Protein AF-A0A932H7T7-F1 (afdb_monomer_lite)

Structure (mmCIF, N/CA/C/O backbone):
data_AF-A0A932H7T7-F1
#
_entry.id   AF-A0A932H7T7-F1
#
loop_
_atom_site.group_PDB
_atom_site.id
_atom_site.type_symbol
_atom_site.label_atom_id
_atom_site.label_alt_id
_atom_site.label_comp_id
_atom_site.label_asym_id
_atom_site.label_entity_id
_atom_site.label_seq_id
_atom_site.pdbx_PDB_ins_code
_atom_site.Cartn_x
_atom_site.Cartn_y
_atom_site.Cartn_z
_atom_site.occupancy
_atom_site.B_iso_or_equiv
_atom_site.auth_seq_id
_atom_site.auth_comp_id
_atom_site.auth_asym_id
_atom_site.auth_atom_id
_atom_site.pdbx_PDB_model_num
ATOM 1 N N . MET A 1 1 ? 7.334 -13.827 20.222 1.00 29.83 1 MET A N 1
ATOM 2 C CA . MET A 1 1 ? 7.881 -12.508 19.854 1.00 29.83 1 MET A CA 1
ATOM 3 C C . MET A 1 1 ? 6.706 -11.546 19.790 1.00 29.83 1 MET A C 1
ATOM 5 O O . MET A 1 1 ? 5.971 -11.564 18.815 1.00 29.83 1 MET A O 1
ATOM 9 N N . GLN A 1 2 ? 6.419 -10.846 20.890 1.00 23.11 2 GLN A N 1
ATOM 10 C CA . GLN A 1 2 ? 5.421 -9.774 20.881 1.00 23.11 2 GLN A CA 1
ATOM 11 C C . GLN A 1 2 ? 5.960 -8.648 19.993 1.00 23.11 2 GLN A C 1
ATOM 13 O O . GLN A 1 2 ? 7.133 -8.292 20.116 1.00 23.11 2 GLN A O 1
ATOM 18 N N . ALA A 1 3 ? 5.127 -8.099 19.112 1.00 28.42 3 ALA A N 1
ATOM 19 C CA . ALA A 1 3 ? 5.405 -6.840 18.432 1.00 28.42 3 ALA A CA 1
ATOM 20 C C . ALA A 1 3 ? 5.330 -5.705 19.472 1.00 28.42 3 ALA A C 1
ATOM 22 O O . ALA A 1 3 ? 4.336 -4.998 19.582 1.00 28.42 3 ALA A O 1
ATOM 23 N N . VAL A 1 4 ? 6.346 -5.596 20.329 1.00 28.25 4 VAL A N 1
ATOM 24 C CA . VAL A 1 4 ? 6.454 -4.522 21.320 1.00 28.25 4 VAL A CA 1
ATOM 25 C C . VAL A 1 4 ? 7.071 -3.313 20.626 1.00 28.25 4 VAL A C 1
ATOM 27 O O . VAL A 1 4 ? 8.208 -3.391 20.177 1.00 28.25 4 VAL A O 1
ATOM 30 N N . ASN A 1 5 ? 6.322 -2.210 20.543 1.00 36.88 5 ASN A N 1
ATOM 31 C CA . ASN A 1 5 ? 6.801 -0.820 20.480 1.00 36.88 5 ASN A CA 1
ATOM 32 C C . ASN A 1 5 ? 8.012 -0.500 19.574 1.00 36.88 5 ASN A C 1
ATOM 34 O O . ASN A 1 5 ? 8.767 0.427 19.855 1.00 36.88 5 ASN A O 1
ATOM 38 N N . GLY A 1 6 ? 8.168 -1.189 18.442 1.00 40.34 6 GLY A N 1
ATOM 39 C CA . GLY A 1 6 ? 9.169 -0.858 17.418 1.00 40.34 6 GLY A CA 1
ATOM 40 C C . GLY A 1 6 ? 8.860 0.426 16.641 1.00 40.34 6 GLY A C 1
ATOM 41 O O . GLY A 1 6 ? 9.575 0.754 15.699 1.00 40.34 6 GLY A O 1
ATOM 42 N N . VAL A 1 7 ? 7.799 1.148 17.015 1.00 55.06 7 VAL A N 1
ATOM 43 C C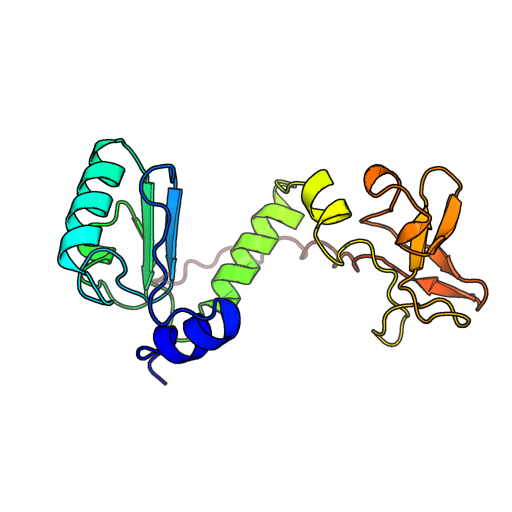A . VAL A 1 7 ? 7.358 2.351 16.310 1.00 55.06 7 VAL A CA 1
ATOM 44 C C . VAL A 1 7 ? 8.432 3.433 16.380 1.00 55.06 7 VAL A C 1
ATOM 46 O O . VAL A 1 7 ? 8.704 4.028 15.355 1.00 55.06 7 VAL A O 1
ATOM 49 N N . HIS A 1 8 ? 9.137 3.627 17.503 1.00 60.41 8 HIS A N 1
ATOM 50 C CA . HIS A 1 8 ? 10.111 4.726 17.603 1.00 60.41 8 HIS A CA 1
ATOM 51 C C . HIS A 1 8 ? 11.356 4.561 16.710 1.00 60.41 8 HIS A C 1
ATOM 53 O O . HIS A 1 8 ? 11.637 5.482 15.948 1.00 60.41 8 HIS A O 1
ATOM 59 N N . PRO A 1 9 ? 12.091 3.426 16.702 1.00 59.47 9 PRO A N 1
ATOM 60 C CA . PRO A 1 9 ? 13.271 3.302 15.841 1.00 59.47 9 PRO A CA 1
ATOM 61 C C . PRO A 1 9 ? 12.906 3.258 14.353 1.00 59.47 9 PRO A C 1
ATOM 63 O O . PRO A 1 9 ? 13.598 3.846 13.522 1.00 59.47 9 PRO A O 1
ATOM 66 N N . VAL A 1 10 ? 11.808 2.575 14.011 1.00 65.75 10 VAL A N 1
ATOM 67 C CA . VAL A 1 10 ? 11.358 2.449 12.620 1.00 65.75 10 VAL A CA 1
ATOM 68 C C . VAL A 1 10 ? 10.789 3.775 12.114 1.00 65.75 10 VAL A C 1
ATOM 70 O O . VAL A 1 10 ? 11.171 4.210 11.031 1.00 65.75 10 VAL A O 1
ATOM 73 N N . ALA A 1 11 ? 9.957 4.468 12.900 1.00 65.62 11 ALA A N 1
ATOM 74 C CA . ALA A 1 11 ? 9.447 5.790 12.537 1.00 65.62 11 ALA A CA 1
ATOM 75 C C . ALA A 1 11 ? 10.576 6.816 12.416 1.00 65.62 11 ALA A C 1
ATOM 77 O O . ALA A 1 11 ? 10.602 7.548 11.429 1.00 65.62 11 ALA A O 1
ATOM 78 N N . PHE A 1 12 ? 11.549 6.816 13.335 1.00 72.69 12 PHE A N 1
ATOM 79 C CA . PHE A 1 12 ? 12.700 7.715 13.251 1.00 72.69 12 PHE A CA 1
ATOM 80 C C . PHE A 1 12 ? 13.526 7.462 11.987 1.00 72.69 12 PHE A C 1
ATOM 82 O O . PHE A 1 12 ? 13.882 8.402 11.283 1.00 72.69 12 PHE A O 1
ATOM 89 N N . THR A 1 13 ? 13.766 6.194 11.644 1.00 77.38 13 THR A N 1
ATOM 90 C CA . THR A 1 13 ? 14.510 5.833 10.427 1.00 77.38 13 THR A CA 1
ATOM 91 C C . THR A 1 13 ? 13.773 6.258 9.154 1.00 77.38 13 THR A C 1
ATOM 93 O O . THR A 1 13 ? 14.405 6.695 8.197 1.00 77.38 13 THR A O 1
ATOM 96 N N . LEU A 1 14 ? 12.444 6.129 9.129 1.00 77.31 14 LEU A N 1
ATOM 97 C CA . LEU A 1 14 ? 11.640 6.412 7.936 1.00 77.31 14 LEU A CA 1
ATOM 98 C C . LEU A 1 14 ? 11.289 7.894 7.769 1.00 77.31 14 LEU A C 1
ATOM 100 O O . LEU A 1 14 ? 11.163 8.364 6.643 1.00 77.31 14 LEU A O 1
ATOM 104 N N . THR A 1 15 ? 11.089 8.617 8.869 1.00 77.06 15 THR A N 1
ATOM 105 C CA . THR A 1 15 ? 10.487 9.963 8.854 1.00 77.06 15 THR A CA 1
ATOM 106 C C . THR A 1 15 ? 11.348 11.030 9.522 1.00 77.06 15 THR A C 1
ATOM 108 O O . THR A 1 15 ? 11.007 12.208 9.469 1.00 77.06 15 THR A O 1
ATOM 111 N N . GLY A 1 16 ? 12.445 10.648 10.183 1.00 81.88 16 GLY A N 1
ATOM 112 C CA . GLY A 1 16 ? 13.250 11.555 11.006 1.00 81.88 16 GLY A CA 1
ATOM 113 C C . GLY A 1 16 ? 12.551 12.021 12.290 1.00 81.88 16 GLY A C 1
ATOM 114 O O . GLY A 1 16 ? 13.114 12.832 13.023 1.00 81.88 16 GLY A O 1
ATOM 115 N N . SER A 1 17 ? 11.344 11.519 12.578 1.00 76.00 17 SER A N 1
ATOM 116 C CA . SER A 1 17 ? 10.558 11.864 13.762 1.00 76.00 17 SER A CA 1
ATOM 117 C C . SER A 1 17 ? 10.414 10.670 14.699 1.00 76.00 17 SER A C 1
ATOM 119 O O . SER A 1 17 ? 10.223 9.534 14.270 1.00 76.00 17 SER A O 1
ATOM 121 N N . ASN A 1 18 ? 10.463 10.939 16.004 1.00 69.38 18 ASN A N 1
ATOM 122 C CA . ASN A 1 18 ? 10.152 9.942 17.032 1.00 69.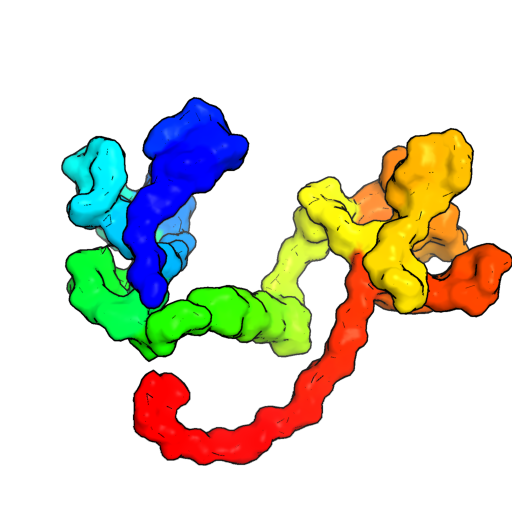38 18 ASN A CA 1
ATOM 123 C C . ASN A 1 18 ? 8.647 9.692 17.174 1.00 69.38 18 ASN A C 1
ATOM 125 O O . ASN A 1 18 ? 8.257 8.738 17.847 1.00 69.38 18 ASN A O 1
ATOM 129 N N . ASP A 1 19 ? 7.828 10.543 16.557 1.00 70.94 19 ASP A N 1
ATOM 130 C CA . ASP A 1 19 ? 6.380 10.511 16.662 1.00 70.94 19 ASP A CA 1
ATOM 131 C C . ASP A 1 19 ? 5.745 10.755 15.292 1.00 70.94 19 ASP A C 1
ATOM 133 O O . ASP A 1 19 ? 6.072 11.722 14.597 1.00 70.94 19 ASP A O 1
ATOM 137 N N . VAL A 1 20 ? 4.866 9.844 14.888 1.00 73.94 20 VAL A N 1
ATOM 138 C CA . VAL A 1 20 ? 4.161 9.892 13.606 1.00 73.94 20 VAL A CA 1
ATOM 139 C C . VAL A 1 20 ? 2.699 9.625 13.886 1.00 73.94 20 VAL A C 1
ATOM 141 O O . VAL A 1 20 ? 2.334 8.589 14.446 1.00 73.94 20 VAL A O 1
ATOM 144 N N . HIS A 1 21 ? 1.855 10.568 13.487 1.00 76.81 21 HIS A N 1
ATOM 145 C CA . HIS A 1 21 ? 0.421 10.489 13.707 1.00 76.81 21 HIS A CA 1
ATOM 146 C C . HIS A 1 21 ? -0.298 10.233 12.389 1.00 76.81 21 HIS A C 1
ATOM 148 O O . HIS A 1 21 ? 0.045 10.856 11.382 1.00 76.81 21 HIS A O 1
ATOM 154 N N . PRO A 1 22 ? -1.291 9.327 12.366 1.00 79.75 22 PRO A N 1
ATOM 155 C CA . PRO A 1 22 ? -2.180 9.244 11.222 1.00 79.75 22 PRO A CA 1
ATOM 156 C C . PRO A 1 22 ? -2.947 10.562 11.085 1.00 79.75 22 PRO A C 1
ATOM 158 O O . PRO A 1 22 ? -3.331 11.172 12.082 1.00 79.75 22 PRO A O 1
ATOM 161 N N . ASP A 1 23 ? -3.216 10.976 9.850 1.00 87.81 23 ASP A N 1
ATOM 162 C CA . ASP A 1 23 ? -4.033 12.156 9.575 1.00 87.81 23 ASP A CA 1
ATOM 163 C C . ASP A 1 23 ? -5.521 11.853 9.811 1.00 87.81 23 ASP A C 1
ATOM 165 O O . ASP A 1 23 ? -6.310 11.583 8.899 1.00 87.81 23 ASP A O 1
ATOM 169 N N . LEU A 1 24 ? -5.910 11.862 11.086 1.00 89.50 24 LEU A N 1
ATOM 170 C CA . LEU A 1 24 ? -7.265 11.547 11.533 1.00 89.50 24 LEU A CA 1
ATOM 171 C C . LEU A 1 24 ? -8.287 12.595 11.092 1.00 89.50 24 LEU A C 1
ATOM 173 O O . LEU A 1 24 ? -9.486 12.336 11.164 1.00 89.50 24 LEU A O 1
ATOM 177 N N . LYS A 1 25 ? -7.864 13.773 10.625 1.00 90.94 25 LYS A N 1
ATOM 178 C CA . LYS A 1 25 ? -8.786 14.837 10.214 1.00 90.94 25 LYS A CA 1
ATOM 179 C C . LYS A 1 25 ? -9.458 14.537 8.876 1.00 90.94 25 LYS A C 1
ATOM 181 O O . LYS A 1 25 ? -10.635 14.858 8.717 1.00 90.94 25 LYS A O 1
ATOM 186 N N . PHE A 1 26 ? -8.738 13.913 7.949 1.00 93.44 26 PHE A N 1
ATOM 187 C CA . PHE A 1 26 ? -9.237 13.628 6.598 1.00 93.44 26 PHE A CA 1
ATOM 188 C C . PHE A 1 26 ? -9.423 12.133 6.318 1.00 93.44 26 PHE A C 1
ATOM 190 O O . PHE A 1 26 ? -10.006 11.761 5.300 1.00 93.44 26 PHE A O 1
ATOM 197 N N . CYS A 1 27 ? -8.975 11.264 7.225 1.00 94.50 27 CYS A N 1
ATOM 198 C CA . CYS A 1 27 ? -9.192 9.831 7.111 1.00 94.50 27 CYS A CA 1
ATOM 199 C C . CYS A 1 27 ? -10.688 9.470 7.231 1.00 94.50 27 CYS A C 1
ATOM 201 O O . CYS A 1 27 ? -11.380 9.914 8.153 1.00 94.50 27 CYS A O 1
ATOM 203 N N . ASN A 1 28 ? -11.163 8.634 6.299 1.00 96.69 28 ASN A N 1
ATOM 204 C CA . ASN A 1 28 ? -12.515 8.055 6.290 1.00 96.69 28 ASN A CA 1
ATOM 205 C C . ASN A 1 28 ? -12.522 6.564 6.663 1.00 96.69 28 ASN A C 1
ATOM 207 O O . ASN A 1 28 ? -13.550 6.035 7.081 1.00 96.69 28 ASN A O 1
ATOM 211 N N . TYR A 1 29 ? -11.384 5.885 6.517 1.00 95.69 29 TYR A N 1
ATOM 212 C CA . TYR A 1 29 ? -11.229 4.471 6.833 1.00 95.69 29 TYR A CA 1
ATOM 213 C C . TYR A 1 29 ? -9.841 4.236 7.416 1.00 95.69 29 TYR A C 1
ATOM 215 O O . TYR A 1 29 ? -8.839 4.364 6.710 1.00 95.69 29 TYR A O 1
ATOM 223 N N . LEU A 1 30 ? -9.786 3.875 8.694 1.00 93.25 30 LEU A N 1
ATOM 224 C CA . LEU A 1 30 ? -8.544 3.602 9.399 1.00 93.25 30 LEU A CA 1
ATOM 225 C C . LEU A 1 30 ? -8.449 2.118 9.741 1.00 93.25 30 LEU A C 1
ATOM 227 O O . LEU A 1 30 ? -9.273 1.580 10.481 1.00 93.25 30 LEU A O 1
ATOM 231 N N . LEU A 1 31 ? -7.402 1.479 9.222 1.00 92.81 31 LEU A N 1
ATOM 232 C CA . LEU A 1 31 ? -7.034 0.106 9.539 1.00 92.81 31 LEU A CA 1
ATOM 233 C C . LEU A 1 31 ? -5.808 0.111 10.456 1.00 92.81 31 LEU A C 1
ATOM 235 O O . LEU A 1 31 ? -4.730 0.549 10.055 1.00 92.81 31 LEU A O 1
ATOM 239 N N . ILE A 1 32 ? -5.969 -0.379 11.683 1.00 89.12 32 ILE A N 1
ATOM 240 C CA . ILE A 1 32 ? -4.893 -0.453 12.675 1.00 89.12 32 ILE A CA 1
ATOM 241 C C . ILE A 1 32 ? -4.372 -1.890 12.759 1.00 89.12 32 ILE A C 1
ATOM 243 O O . ILE A 1 32 ? -5.114 -2.795 13.130 1.00 89.12 32 ILE A O 1
ATOM 247 N N . PHE A 1 33 ? -3.080 -2.078 12.478 1.00 86.62 33 PHE A N 1
ATOM 248 C CA . PHE A 1 33 ? -2.361 -3.343 12.666 1.00 86.62 33 PHE A CA 1
ATOM 249 C C . PHE A 1 33 ? -1.568 -3.327 13.970 1.00 86.62 33 PHE A C 1
ATOM 251 O O . PHE A 1 33 ? -0.661 -2.502 14.112 1.00 86.62 33 PHE A O 1
ATOM 258 N N . GLY A 1 34 ? -1.903 -4.221 14.908 1.00 76.00 34 GLY A N 1
ATOM 259 C CA . GLY A 1 34 ? -1.067 -4.541 16.076 1.00 76.00 34 GLY A CA 1
ATOM 260 C C . GLY A 1 34 ? -0.580 -3.340 16.900 1.00 76.00 34 GLY A C 1
ATOM 261 O O . GLY A 1 34 ? 0.487 -3.401 17.508 1.00 76.00 34 GLY A O 1
ATOM 262 N N . SER A 1 35 ? -1.314 -2.226 16.891 1.00 77.31 35 SER A N 1
ATOM 263 C CA . SER A 1 35 ? -0.961 -0.991 17.595 1.00 77.31 35 SER A CA 1
ATOM 264 C C . SER A 1 35 ? -2.197 -0.353 18.226 1.00 77.31 35 SER A C 1
ATOM 266 O O . SER A 1 35 ? -3.326 -0.761 17.973 1.00 77.31 35 SER A O 1
ATOM 268 N N . SER A 1 36 ? -1.992 0.655 19.074 1.00 73.00 36 SER A N 1
ATOM 269 C CA . SER A 1 36 ? -3.071 1.338 19.801 1.00 73.00 36 SER A CA 1
ATOM 270 C C . SER A 1 36 ? -3.035 2.860 19.622 1.00 73.00 36 SER A C 1
ATOM 272 O O . SER A 1 36 ? -3.249 3.603 20.588 1.00 73.00 36 SER A O 1
ATOM 274 N N . HIS A 1 37 ? -2.722 3.317 18.402 1.00 73.44 37 HIS A N 1
ATOM 275 C CA . HIS A 1 37 ? -2.707 4.736 18.022 1.00 73.44 37 HIS A CA 1
ATOM 276 C C . HIS A 1 37 ? -4.060 5.399 18.323 1.00 73.44 37 HIS A C 1
ATOM 278 O O . HIS A 1 37 ? -5.107 4.834 18.017 1.00 73.44 37 HIS A O 1
ATOM 284 N N . GLY A 1 38 ? -4.038 6.587 18.938 1.00 68.38 38 GLY A N 1
ATOM 285 C CA . GLY A 1 38 ? -5.253 7.320 19.322 1.00 68.38 38 GLY A CA 1
ATOM 286 C C . GLY A 1 38 ? -5.966 6.800 20.573 1.00 68.38 38 GLY A C 1
ATOM 287 O O . GLY A 1 38 ? -7.070 7.248 20.865 1.00 68.38 38 GLY A O 1
ATOM 288 N N . PHE A 1 39 ? -5.364 5.870 21.324 1.00 70.56 39 PHE A N 1
ATOM 289 C CA . PHE A 1 39 ? -5.964 5.350 22.555 1.00 70.56 39 PHE A CA 1
ATOM 290 C C . PHE A 1 39 ? -4.995 5.325 23.741 1.00 70.56 39 PHE A C 1
ATOM 292 O O . PHE A 1 39 ? -5.155 6.117 24.663 1.00 70.56 39 PHE A O 1
ATOM 299 N N . VAL A 1 40 ? -4.032 4.395 23.756 1.00 62.34 40 VAL A N 1
ATOM 300 C CA . VAL A 1 40 ? -3.245 4.065 24.971 1.00 62.34 40 VAL A CA 1
ATOM 301 C C . VAL A 1 40 ? -1.730 4.180 24.758 1.00 62.34 40 VAL A C 1
ATOM 303 O O . VAL A 1 40 ? -0.978 4.182 25.726 1.00 62.34 40 VAL A O 1
ATOM 306 N N . ALA A 1 41 ? -1.263 4.309 23.513 1.00 60.28 41 ALA A N 1
ATOM 307 C CA . ALA A 1 41 ? 0.164 4.386 23.194 1.00 60.28 41 ALA A CA 1
ATOM 308 C C . ALA A 1 41 ? 0.490 5.595 22.306 1.00 60.28 41 ALA A C 1
ATOM 310 O O . ALA A 1 41 ? -0.410 6.164 21.690 1.00 60.28 41 ALA A O 1
ATOM 311 N N . GLN A 1 42 ? 1.792 5.889 22.209 1.00 61.50 42 GLN A N 1
ATOM 312 C CA . GLN A 1 42 ? 2.447 7.032 21.550 1.00 61.50 42 GLN A CA 1
ATOM 313 C C . GLN A 1 42 ? 2.575 8.307 22.390 1.00 61.50 42 GLN A C 1
ATOM 315 O O . GLN A 1 42 ? 1.877 8.517 23.388 1.00 61.50 42 GLN A O 1
ATOM 320 N N . GLN A 1 43 ? 3.526 9.149 21.976 1.00 59.72 43 GLN A N 1
ATOM 321 C CA . GLN A 1 43 ? 3.653 10.513 22.475 1.00 59.72 43 GLN A CA 1
ATOM 322 C C . GLN A 1 43 ? 2.365 11.274 22.089 1.00 59.72 43 GLN A C 1
ATOM 324 O O . GLN A 1 43 ? 1.754 11.015 21.058 1.00 59.72 43 GLN A O 1
ATOM 329 N N . ASN A 1 44 ? 1.864 12.133 22.982 1.00 65.56 44 ASN A N 1
ATOM 330 C CA . ASN A 1 44 ? 0.594 12.860 22.810 1.00 65.56 44 ASN A CA 1
ATOM 331 C C . ASN A 1 44 ? -0.702 12.006 22.721 1.00 65.56 44 ASN A C 1
ATOM 333 O O . ASN A 1 44 ? -1.678 12.401 22.079 1.00 65.56 44 ASN A O 1
ATOM 337 N N . ALA A 1 45 ? -0.772 10.868 23.426 1.00 68.38 45 ALA A N 1
ATOM 338 C CA . ALA A 1 45 ? -1.964 10.005 23.463 1.00 68.38 45 ALA A CA 1
ATOM 339 C C . ALA A 1 45 ? -3.284 10.748 23.774 1.00 68.38 45 ALA A C 1
ATOM 341 O O . ALA A 1 45 ? -4.328 10.400 23.226 1.00 68.38 45 ALA A O 1
ATOM 342 N N . MET A 1 46 ? -3.250 11.794 24.610 1.00 72.19 46 MET A N 1
ATOM 343 C CA . MET A 1 46 ? -4.435 12.597 24.945 1.00 72.19 46 MET A CA 1
ATOM 344 C C . MET A 1 46 ? -4.939 13.433 23.758 1.00 72.19 46 MET A C 1
ATOM 346 O O . MET A 1 46 ? -6.145 13.466 23.513 1.00 72.19 46 MET A O 1
ATOM 350 N N . GLY A 1 47 ? -4.038 14.080 23.007 1.00 79.50 47 GLY A N 1
ATOM 351 C CA . GLY A 1 47 ? -4.406 14.856 21.820 1.00 79.50 47 GLY A CA 1
ATOM 352 C C . GLY A 1 47 ? -5.004 13.965 20.734 1.00 79.50 47 GLY A C 1
ATOM 353 O O . GLY A 1 47 ? -6.104 14.227 20.246 1.00 79.50 47 GLY A O 1
ATOM 354 N N . LEU A 1 48 ? -4.341 12.843 20.450 1.00 82.88 48 LEU A N 1
ATOM 355 C CA . LEU A 1 48 ? -4.811 11.879 19.454 1.00 82.88 48 LEU A CA 1
ATOM 356 C C . LEU A 1 48 ? -6.106 11.180 19.855 1.00 82.88 48 LEU A C 1
ATOM 358 O O . LEU A 1 48 ? -6.905 10.849 18.985 1.00 82.88 48 LEU A O 1
ATOM 362 N N . ALA A 1 49 ? -6.343 10.952 21.148 1.00 86.56 49 ALA A N 1
ATOM 363 C CA . ALA A 1 49 ? -7.603 10.376 21.605 1.00 86.56 49 ALA A CA 1
ATOM 364 C C . ALA A 1 49 ? -8.794 11.283 21.282 1.00 86.56 49 ALA A C 1
ATOM 366 O O . ALA A 1 49 ? -9.848 10.787 20.875 1.00 86.56 49 ALA A O 1
ATOM 367 N N . ARG A 1 50 ? -8.621 12.606 21.407 1.00 88.31 50 ARG A N 1
ATOM 368 C CA . ARG A 1 50 ? -9.645 13.571 20.994 1.00 88.31 50 ARG A CA 1
ATOM 369 C C . ARG A 1 50 ? -9.863 13.521 19.484 1.00 88.31 50 ARG A C 1
ATOM 371 O O . ARG A 1 50 ? -11.001 13.386 19.049 1.00 88.31 50 ARG A O 1
ATOM 378 N N . GLU A 1 51 ? -8.793 13.566 18.696 1.00 90.00 51 GLU A N 1
ATOM 379 C CA . GLU A 1 51 ? -8.891 13.524 17.230 1.00 90.00 51 GLU A CA 1
ATOM 380 C C . GLU A 1 51 ? -9.506 12.217 16.721 1.00 90.00 51 GLU A C 1
ATOM 382 O O . GLU A 1 51 ? -10.328 12.234 15.809 1.00 90.00 51 GLU A O 1
ATOM 387 N N . MET A 1 52 ? -9.184 11.087 17.351 1.00 90.44 52 MET A N 1
ATOM 388 C CA . MET A 1 52 ? -9.791 9.791 17.056 1.00 90.44 52 MET A CA 1
ATOM 389 C C . MET A 1 52 ? -11.291 9.803 17.357 1.00 90.44 52 MET A C 1
ATOM 391 O O . MET A 1 52 ? -12.090 9.337 16.546 1.00 90.44 52 MET A O 1
ATOM 395 N N . ALA A 1 53 ? -11.695 10.347 18.508 1.00 91.25 53 ALA A N 1
ATOM 396 C CA . ALA A 1 53 ? -13.106 10.468 18.860 1.00 91.25 53 ALA A CA 1
ATOM 397 C C . ALA A 1 53 ? -13.863 11.372 17.871 1.00 91.25 53 ALA A C 1
ATOM 399 O O . ALA A 1 53 ? -14.961 11.020 17.433 1.00 91.25 53 ALA A O 1
ATOM 400 N N . GLU A 1 54 ? -13.266 12.497 17.472 1.00 94.00 54 GLU A N 1
ATOM 401 C CA . GLU A 1 54 ? -13.826 13.412 16.471 1.00 94.00 54 GLU A CA 1
ATOM 402 C C . GLU A 1 54 ? -13.933 12.760 15.092 1.00 94.00 54 GLU A C 1
ATOM 404 O O . GLU A 1 54 ? -14.978 12.852 14.448 1.00 94.00 54 GLU A O 1
ATOM 409 N N . ALA A 1 55 ? -12.895 12.046 14.656 1.00 94.38 55 ALA A N 1
ATOM 410 C CA . ALA A 1 55 ? -12.883 11.329 13.388 1.00 94.38 55 ALA A CA 1
ATOM 411 C C . ALA A 1 55 ? -13.963 10.245 13.335 1.00 94.38 55 ALA A C 1
ATOM 413 O O . ALA A 1 55 ? -14.713 10.160 12.361 1.00 94.38 55 ALA A O 1
ATOM 414 N N . ARG A 1 56 ? -14.103 9.459 14.406 1.00 93.62 56 ARG A N 1
ATOM 415 C CA . ARG A 1 56 ? -15.162 8.448 14.510 1.00 93.62 56 ARG A CA 1
ATOM 416 C C . ARG A 1 56 ? -16.552 9.077 14.547 1.00 93.62 56 ARG A C 1
ATOM 418 O O . ARG A 1 56 ? -17.443 8.605 13.853 1.00 93.62 56 ARG A O 1
ATOM 425 N N . THR A 1 57 ? -16.732 10.177 15.282 1.00 95.31 57 THR A N 1
ATOM 426 C CA . THR A 1 57 ? -18.009 10.919 15.315 1.00 95.31 57 THR A CA 1
ATOM 427 C C . THR A 1 57 ? -18.370 11.487 13.940 1.00 95.31 57 THR A C 1
ATOM 429 O O . THR A 1 57 ? -19.540 11.502 13.569 1.00 95.31 57 THR A O 1
ATOM 432 N N . ARG A 1 58 ? -17.370 11.898 13.149 1.00 96.69 58 ARG A N 1
ATOM 433 C CA . ARG A 1 58 ? -17.537 12.323 11.750 1.00 96.69 58 ARG A CA 1
ATOM 434 C C . ARG A 1 58 ? -17.938 11.172 10.812 1.00 96.69 58 ARG A C 1
ATOM 436 O O . ARG A 1 58 ? -18.392 11.437 9.704 1.00 96.69 58 ARG A O 1
ATOM 443 N N . GLY A 1 59 ? -17.792 9.919 11.242 1.00 96.31 59 GLY A N 1
ATOM 444 C CA . GLY A 1 59 ? -18.140 8.725 10.469 1.00 96.31 59 GLY A CA 1
ATOM 445 C C . GLY A 1 59 ? -16.945 7.974 9.882 1.00 96.31 59 GLY A C 1
ATOM 446 O O . GLY A 1 59 ? -17.141 7.118 9.022 1.00 96.31 59 GLY A O 1
ATOM 447 N N . MET A 1 60 ? -15.712 8.265 10.318 1.00 97.19 60 MET A N 1
ATOM 448 C CA . MET A 1 60 ? -14.551 7.450 9.951 1.00 97.19 60 MET A CA 1
ATOM 449 C C . MET A 1 60 ? -14.736 6.020 10.471 1.00 97.19 60 MET A C 1
ATOM 451 O O . MET A 1 60 ? -14.892 5.828 11.679 1.00 97.19 60 MET A O 1
ATOM 455 N N . LYS A 1 61 ? -14.653 5.023 9.581 1.00 96.56 61 LYS A N 1
ATOM 456 C CA . LYS A 1 61 ? -14.683 3.609 9.973 1.00 96.56 61 LYS A CA 1
ATOM 457 C C . LYS A 1 61 ? -13.332 3.201 10.559 1.00 96.56 61 LYS A C 1
ATOM 459 O O . LYS A 1 61 ? -12.297 3.372 9.914 1.00 96.56 61 LYS A O 1
ATOM 464 N N . LEU A 1 62 ? -13.348 2.638 11.761 1.00 94.62 62 LEU A N 1
ATOM 465 C CA . LEU A 1 62 ? -12.184 2.115 12.465 1.00 94.62 62 LEU A CA 1
ATOM 466 C C . LEU A 1 62 ? -12.223 0.584 12.494 1.00 94.62 62 LEU A C 1
ATOM 468 O O . LEU A 1 62 ? -13.112 -0.011 13.103 1.00 94.62 62 LEU A O 1
ATOM 472 N N . VAL A 1 63 ? -11.213 -0.047 11.896 1.00 95.56 63 VAL A N 1
ATOM 473 C CA . VAL A 1 63 ? -11.002 -1.500 11.946 1.00 95.56 63 VAL A CA 1
ATOM 474 C C . VAL A 1 63 ? -9.680 -1.805 12.634 1.00 95.56 63 VAL A C 1
ATOM 476 O O . VAL A 1 63 ? -8.648 -1.221 12.299 1.00 95.56 63 VAL A O 1
ATOM 479 N N . VAL A 1 64 ? -9.703 -2.732 13.589 1.00 93.50 64 VAL A N 1
ATOM 480 C CA . VAL A 1 64 ? -8.517 -3.139 14.350 1.00 93.50 64 VAL A CA 1
ATOM 481 C C . VAL A 1 64 ? -8.207 -4.605 14.084 1.00 93.50 64 VAL A C 1
ATOM 483 O O . VAL A 1 64 ? -9.039 -5.481 14.315 1.00 93.50 64 VAL A O 1
ATOM 486 N N . VAL A 1 65 ? -6.987 -4.867 13.626 1.00 93.94 65 VAL A N 1
ATOM 487 C CA . VAL A 1 65 ? -6.442 -6.203 13.382 1.00 93.94 65 VAL A CA 1
ATOM 488 C C . VAL A 1 65 ? -5.443 -6.509 14.488 1.00 93.94 65 VAL A C 1
ATOM 490 O O . VAL A 1 65 ? -4.366 -5.913 14.554 1.00 93.94 65 VAL A O 1
ATOM 493 N N . ASP A 1 66 ? -5.831 -7.400 15.395 1.00 91.25 66 ASP A N 1
ATOM 494 C CA . ASP A 1 66 ? -5.080 -7.672 16.621 1.00 91.25 66 ASP A CA 1
ATOM 495 C C . ASP A 1 66 ? -5.443 -9.072 17.145 1.00 91.25 66 ASP A C 1
ATOM 497 O O . ASP A 1 66 ? -6.634 -9.383 17.221 1.00 91.25 66 ASP A O 1
ATOM 501 N N . PRO A 1 67 ? -4.480 -9.934 17.521 1.00 91.81 67 PRO A N 1
ATOM 502 C CA . PRO A 1 67 ? -4.785 -11.225 18.134 1.00 91.81 67 PRO A CA 1
ATOM 503 C C . PRO A 1 67 ? -5.586 -11.153 19.434 1.00 91.81 67 PRO A C 1
ATOM 505 O O . PRO A 1 67 ? -6.223 -12.138 19.816 1.00 91.81 67 PRO A O 1
ATOM 508 N N . VAL A 1 68 ? -5.533 -10.020 20.137 1.00 89.44 68 VAL A N 1
ATOM 509 C CA . VAL A 1 68 ? -6.281 -9.796 21.376 1.00 89.44 68 VAL A CA 1
ATOM 510 C C . VAL A 1 68 ? -7.231 -8.615 21.221 1.00 89.44 68 VAL A C 1
ATOM 512 O O . VAL A 1 68 ? -6.977 -7.683 20.465 1.00 89.44 68 VAL A O 1
ATOM 515 N N . CYS A 1 69 ? -8.334 -8.627 21.970 1.00 90.50 69 CYS A N 1
ATOM 516 C CA . CYS A 1 69 ? -9.243 -7.486 22.020 1.00 90.50 69 CYS A CA 1
ATOM 517 C C . CYS A 1 69 ? -8.610 -6.364 22.860 1.00 90.50 69 CYS A C 1
ATOM 519 O O . CYS A 1 69 ? -8.889 -6.222 24.052 1.00 90.50 69 CYS A O 1
ATOM 521 N N . SER A 1 70 ? -7.718 -5.589 22.246 1.00 86.50 70 SER A N 1
ATOM 522 C CA . SER A 1 70 ? -7.067 -4.435 22.865 1.00 86.50 70 SER A CA 1
ATOM 523 C C . SER A 1 70 ? -8.047 -3.286 23.151 1.00 86.50 70 SER A C 1
ATOM 525 O O . SER A 1 70 ? -9.196 -3.282 22.712 1.00 86.50 70 SER A O 1
ATOM 527 N N . TYR A 1 71 ? -7.593 -2.260 23.881 1.00 85.31 71 TYR A N 1
ATOM 528 C CA . TYR A 1 71 ? -8.397 -1.055 24.150 1.00 85.31 71 TYR A CA 1
ATOM 529 C C . TYR A 1 71 ? -8.823 -0.301 22.884 1.00 85.31 71 TYR A C 1
ATOM 531 O O . TYR A 1 71 ? -9.828 0.407 22.903 1.00 85.31 71 TYR A O 1
ATOM 539 N N . ALA A 1 72 ? -8.036 -0.408 21.810 1.00 86.75 72 ALA A N 1
ATOM 540 C CA . ALA A 1 72 ? -8.407 0.128 20.509 1.00 86.75 72 ALA A CA 1
ATOM 541 C C . ALA A 1 72 ? -9.500 -0.742 19.874 1.00 86.75 72 ALA A C 1
ATOM 543 O O . ALA A 1 72 ? -10.520 -0.213 19.441 1.00 86.75 72 ALA A O 1
ATOM 544 N N . ALA A 1 73 ? -9.327 -2.070 19.896 1.00 90.62 73 ALA A N 1
ATOM 545 C CA . ALA A 1 73 ? -10.300 -3.022 19.361 1.00 90.62 73 ALA A CA 1
ATOM 546 C C . ALA A 1 73 ? -11.672 -2.914 20.042 1.00 90.62 73 ALA A C 1
ATOM 548 O O . ALA A 1 73 ? -12.691 -2.950 19.361 1.00 90.62 73 ALA A O 1
ATOM 549 N N . SER A 1 74 ? -11.719 -2.695 21.361 1.00 91.31 74 SER A N 1
ATOM 550 C CA . SER A 1 74 ? -12.989 -2.544 22.092 1.00 91.31 74 SER A CA 1
ATOM 551 C C . SER A 1 74 ? -13.783 -1.289 21.718 1.00 91.31 74 SER A C 1
ATOM 553 O O . SER A 1 74 ? -14.967 -1.192 22.036 1.00 91.31 74 SER A O 1
ATOM 555 N N . LYS A 1 75 ? -13.137 -0.323 21.057 1.00 90.88 75 LYS A N 1
ATOM 556 C CA . LYS A 1 75 ? -13.749 0.910 20.547 1.00 90.88 75 LYS A CA 1
ATOM 557 C C . LYS A 1 75 ? -13.842 0.925 19.022 1.00 90.88 75 LYS A C 1
ATOM 559 O O . LYS A 1 75 ? -14.325 1.914 18.482 1.00 90.88 75 LYS A O 1
ATOM 564 N N . ALA A 1 76 ? -13.351 -0.103 18.337 1.00 92.88 76 ALA A N 1
ATOM 565 C CA . ALA A 1 76 ? -13.400 -0.203 16.888 1.00 92.88 76 ALA A CA 1
ATOM 566 C C . ALA A 1 76 ? -14.808 -0.563 16.415 1.00 92.88 76 ALA A C 1
ATOM 568 O O . ALA A 1 76 ? -15.601 -1.135 17.163 1.00 92.88 76 ALA A O 1
ATOM 569 N N . ASP A 1 77 ? -15.100 -0.252 15.158 1.00 96.44 77 ASP A N 1
ATOM 570 C CA . ASP A 1 77 ? -16.337 -0.704 14.524 1.00 96.44 77 ASP A CA 1
ATOM 571 C C . ASP A 1 77 ? -16.227 -2.188 14.139 1.00 96.44 77 ASP A C 1
ATOM 573 O O . ASP A 1 77 ? -17.226 -2.902 14.098 1.00 96.44 77 ASP A O 1
ATOM 577 N N . GLU A 1 78 ? -15.003 -2.670 13.896 1.00 96.44 78 GLU A N 1
ATOM 578 C CA . GLU A 1 78 ? -14.711 -4.072 13.613 1.00 96.44 78 GLU A CA 1
ATOM 579 C C . GLU A 1 78 ? -13.370 -4.491 14.233 1.00 96.44 78 GLU A C 1
ATOM 581 O O . GLU A 1 78 ? -12.358 -3.797 14.096 1.00 96.44 78 GLU A O 1
ATOM 586 N N . TRP A 1 79 ? -13.361 -5.648 14.900 1.00 95.75 79 TRP A N 1
ATOM 587 C CA . TRP A 1 79 ? -12.152 -6.294 15.406 1.00 95.75 79 TRP A CA 1
ATOM 588 C C . TRP A 1 79 ? -11.916 -7.609 14.664 1.00 95.75 79 TRP A C 1
ATOM 590 O O . TRP A 1 79 ? -12.789 -8.477 14.630 1.00 95.75 79 TRP A O 1
ATOM 600 N N . ILE A 1 80 ? -10.721 -7.755 14.094 1.00 96.00 80 ILE A N 1
ATOM 601 C CA . ILE A 1 80 ? -10.297 -8.937 13.348 1.00 96.00 80 ILE A CA 1
ATOM 602 C C . ILE A 1 80 ? -9.243 -9.692 14.179 1.00 96.00 80 ILE A C 1
ATOM 604 O O . ILE A 1 80 ? -8.076 -9.281 14.205 1.00 96.00 80 ILE A O 1
ATOM 608 N N . PRO A 1 81 ? -9.625 -10.797 14.851 1.00 95.06 81 PRO A N 1
ATOM 609 C CA . PRO A 1 81 ? -8.719 -11.591 15.675 1.00 95.06 81 PRO A CA 1
ATOM 610 C C . PRO A 1 81 ? -7.815 -12.483 14.817 1.00 95.06 81 PRO A C 1
ATOM 612 O O . PRO A 1 81 ? -8.123 -13.646 14.551 1.00 95.06 81 PRO A O 1
ATOM 615 N N . ILE A 1 82 ? -6.680 -11.950 14.368 1.00 94.44 82 ILE A N 1
ATOM 616 C CA . ILE A 1 82 ? -5.680 -12.739 13.635 1.00 94.44 82 ILE A CA 1
ATOM 617 C C . ILE A 1 82 ? -4.847 -13.615 14.577 1.00 94.44 82 ILE A C 1
ATOM 619 O O . ILE A 1 82 ? -4.744 -13.381 15.779 1.00 94.44 82 ILE A O 1
ATOM 623 N N . ARG A 1 83 ? -4.178 -14.631 14.028 1.00 93.81 83 ARG A N 1
ATOM 624 C CA . ARG A 1 83 ? -3.208 -15.412 14.806 1.00 93.81 83 ARG A CA 1
ATOM 625 C C . ARG A 1 83 ? -1.946 -14.564 15.040 1.00 93.81 83 ARG A C 1
ATOM 627 O O . ARG A 1 83 ? -1.498 -13.903 14.101 1.00 93.81 83 ARG A O 1
ATOM 634 N N . PRO A 1 84 ? -1.321 -14.602 16.231 1.00 92.19 84 PRO A N 1
ATOM 635 C CA . PRO A 1 84 ? -0.079 -13.869 16.470 1.00 92.19 84 PRO A CA 1
ATOM 636 C C . PRO A 1 84 ? 0.994 -14.178 15.416 1.00 92.19 84 PRO A C 1
ATOM 638 O O . PRO A 1 84 ? 1.267 -15.347 15.139 1.00 92.19 84 PRO A O 1
ATOM 641 N N . GLY A 1 85 ? 1.600 -13.133 14.842 1.00 88.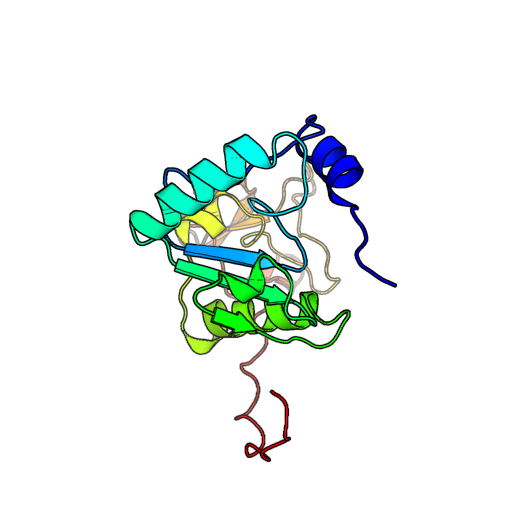12 85 GLY A N 1
ATOM 642 C CA . GLY A 1 85 ? 2.647 -13.252 13.821 1.00 88.12 85 GLY A CA 1
ATOM 643 C C . GLY A 1 85 ? 2.140 -13.544 12.405 1.00 88.12 85 GLY A C 1
ATOM 644 O O . GLY A 1 85 ? 2.929 -13.967 11.563 1.00 88.12 85 GLY A O 1
ATOM 645 N N . THR A 1 86 ? 0.843 -13.355 12.132 1.00 92.25 86 THR A N 1
ATOM 646 C CA . THR A 1 86 ? 0.244 -13.586 10.800 1.00 92.25 86 THR A CA 1
ATOM 647 C C . THR A 1 86 ? -0.200 -12.310 10.083 1.00 92.25 86 THR A C 1
ATOM 649 O O . THR A 1 86 ? -0.876 -12.382 9.059 1.00 92.25 86 THR A O 1
ATOM 652 N N . ASP A 1 87 ? 0.239 -11.145 10.556 1.00 90.62 87 ASP A N 1
ATOM 653 C CA . ASP A 1 87 ? -0.062 -9.825 9.992 1.00 90.62 87 ASP A CA 1
ATOM 654 C C . ASP A 1 87 ? 0.312 -9.733 8.505 1.00 90.62 87 ASP A C 1
ATOM 656 O O . ASP A 1 87 ? -0.498 -9.316 7.681 1.00 90.62 87 ASP A O 1
ATOM 660 N N . THR A 1 88 ? 1.503 -10.217 8.131 1.00 90.69 88 THR A N 1
ATOM 661 C CA . THR A 1 88 ? 1.951 -10.253 6.728 1.00 90.69 88 THR A CA 1
ATOM 662 C C . THR A 1 88 ? 1.058 -11.140 5.866 1.00 90.69 88 THR A C 1
ATOM 664 O O . THR A 1 88 ? 0.765 -10.793 4.726 1.00 90.69 88 THR A O 1
ATOM 667 N N . ALA A 1 89 ? 0.599 -12.279 6.396 1.00 93.38 89 ALA A N 1
ATOM 668 C CA . ALA A 1 89 ? -0.298 -13.166 5.661 1.00 93.38 89 ALA A CA 1
ATOM 669 C C . ALA A 1 89 ? -1.669 -12.508 5.435 1.00 93.38 89 ALA A C 1
ATOM 671 O O . ALA A 1 89 ? -2.217 -12.629 4.342 1.00 93.38 89 ALA A O 1
ATOM 672 N N . PHE A 1 90 ? -2.182 -11.771 6.427 1.00 93.88 90 PHE A N 1
ATOM 673 C CA . PHE A 1 90 ? -3.401 -10.972 6.292 1.00 93.88 90 PHE A CA 1
ATOM 674 C C . PHE A 1 90 ? -3.233 -9.822 5.286 1.00 93.88 90 PHE A C 1
ATOM 676 O O . PHE A 1 90 ? -4.085 -9.617 4.427 1.00 93.88 90 PHE A O 1
ATOM 683 N N . ALA A 1 91 ? -2.123 -9.080 5.346 1.00 92.94 91 ALA A N 1
ATOM 684 C CA . ALA A 1 91 ? -1.869 -7.986 4.410 1.00 92.94 91 ALA A CA 1
ATOM 685 C C . ALA A 1 91 ? -1.763 -8.498 2.962 1.00 92.94 91 ALA A C 1
ATOM 687 O O . ALA A 1 91 ? -2.369 -7.928 2.056 1.00 92.94 91 ALA A O 1
ATOM 688 N N . LEU A 1 92 ? -1.057 -9.613 2.745 1.00 94.94 92 LEU A N 1
ATOM 689 C CA . LEU A 1 92 ? -0.934 -10.235 1.426 1.00 94.94 92 LEU A CA 1
ATOM 690 C C . LEU A 1 92 ? -2.254 -10.832 0.924 1.00 94.94 92 LEU A C 1
ATOM 692 O O . LEU A 1 92 ? -2.508 -10.786 -0.279 1.00 94.94 92 LEU A O 1
ATOM 696 N N . SER A 1 93 ? -3.105 -11.375 1.801 1.00 96.12 93 SER A N 1
ATOM 697 C CA . SER A 1 93 ? -4.426 -11.856 1.384 1.00 96.12 93 SER A CA 1
ATOM 698 C C . SER A 1 93 ? -5.343 -10.700 0.985 1.00 96.12 93 SER A C 1
ATOM 700 O O . SER A 1 93 ? -6.006 -10.796 -0.046 1.00 96.12 93 SER A O 1
ATOM 702 N N . LEU A 1 94 ? -5.320 -9.583 1.722 1.00 95.12 94 LEU A N 1
ATOM 703 C CA . LEU A 1 94 ? -6.034 -8.361 1.345 1.00 95.12 94 LEU A CA 1
ATOM 704 C C . LEU A 1 94 ? -5.562 -7.843 -0.022 1.00 95.12 94 LEU A C 1
ATOM 706 O O . LEU A 1 94 ? -6.387 -7.563 -0.889 1.00 95.12 94 LEU A O 1
ATOM 710 N N . MET A 1 95 ? -4.244 -7.785 -0.246 1.00 94.94 95 MET A N 1
ATOM 711 C CA . MET A 1 95 ? -3.675 -7.414 -1.547 1.00 94.94 95 MET A CA 1
ATOM 712 C C . MET A 1 95 ? -4.109 -8.372 -2.661 1.00 94.94 95 MET A C 1
ATOM 714 O O . MET A 1 95 ? -4.446 -7.916 -3.748 1.00 94.94 95 MET A O 1
ATOM 718 N N . ASN A 1 96 ? -4.145 -9.685 -2.410 1.00 95.31 96 ASN A N 1
ATOM 719 C CA . ASN A 1 96 ? -4.606 -10.661 -3.397 1.00 95.31 96 ASN A CA 1
ATOM 720 C C . ASN A 1 96 ? -6.062 -10.417 -3.808 1.00 95.31 96 ASN A C 1
ATOM 722 O O . ASN A 1 96 ? -6.363 -10.445 -4.998 1.00 95.31 96 ASN A O 1
ATOM 726 N N . VAL A 1 97 ? -6.950 -10.158 -2.846 1.00 96.50 97 VAL A N 1
ATOM 727 C CA . VAL A 1 97 ? -8.359 -9.868 -3.140 1.00 96.50 97 VAL A CA 1
ATOM 728 C C . VAL A 1 97 ? -8.476 -8.581 -3.958 1.00 96.50 97 VAL A C 1
ATOM 730 O O . VAL A 1 97 ? -9.137 -8.569 -4.993 1.00 96.50 97 VAL A O 1
ATOM 733 N N . LEU A 1 98 ? -7.788 -7.511 -3.549 1.00 95.31 98 LEU A N 1
ATOM 734 C CA . LEU A 1 98 ? -7.824 -6.231 -4.261 1.00 95.31 98 LEU A CA 1
ATOM 735 C C . LEU A 1 98 ? -7.276 -6.344 -5.689 1.00 95.31 98 LEU A C 1
ATOM 737 O O . LEU A 1 98 ? -7.923 -5.885 -6.624 1.00 95.31 98 LEU A O 1
ATOM 741 N N . VAL A 1 99 ? -6.118 -6.979 -5.870 1.00 92.31 99 VAL A N 1
ATOM 742 C CA . VAL A 1 99 ? -5.417 -7.019 -7.161 1.00 92.31 99 VAL A CA 1
ATOM 743 C C . VAL A 1 99 ? -5.952 -8.118 -8.078 1.00 92.31 99 VAL A C 1
ATOM 745 O O . VAL A 1 99 ? -6.274 -7.846 -9.230 1.00 92.31 99 VAL A O 1
ATOM 748 N N . ASN A 1 100 ? -6.058 -9.355 -7.587 1.00 92.25 100 ASN A N 1
ATOM 749 C CA . ASN A 1 100 ? -6.319 -10.523 -8.435 1.00 92.25 100 ASN A CA 1
ATOM 750 C C . ASN A 1 100 ? -7.803 -10.892 -8.534 1.00 92.25 100 ASN A C 1
ATOM 752 O O . ASN A 1 100 ? -8.208 -11.447 -9.554 1.00 92.25 100 ASN A O 1
ATOM 756 N N . GLU A 1 101 ? -8.602 -10.634 -7.494 1.00 93.50 101 GLU A N 1
ATOM 757 C CA . GLU A 1 101 ? -10.026 -11.006 -7.485 1.00 93.50 101 GLU A CA 1
ATOM 758 C C . GLU A 1 101 ? -10.924 -9.850 -7.932 1.00 93.50 101 GLU A C 1
ATOM 760 O O . GLU A 1 101 ? -11.816 -10.051 -8.754 1.00 93.50 101 GLU A O 1
ATOM 765 N N . LEU A 1 102 ? -10.687 -8.643 -7.409 1.00 95.12 102 LEU A N 1
ATOM 766 C CA . LEU A 1 102 ? -11.540 -7.477 -7.653 1.00 95.12 102 LEU A CA 1
ATOM 767 C C . LEU A 1 102 ? -10.988 -6.514 -8.711 1.00 95.12 102 LEU A C 1
ATOM 769 O O . LEU A 1 102 ? -11.760 -5.751 -9.286 1.00 95.12 102 LEU A O 1
ATOM 773 N N . GLY A 1 103 ? -9.674 -6.515 -8.958 1.00 92.56 103 GLY A N 1
ATOM 774 C CA . GLY A 1 103 ? -9.034 -5.548 -9.856 1.00 92.56 103 GLY A CA 1
ATOM 775 C C . GLY A 1 103 ? -9.122 -4.093 -9.368 1.00 92.56 103 GLY A C 1
ATOM 776 O O . GLY A 1 103 ? -9.132 -3.170 -10.178 1.00 92.56 103 GLY A O 1
ATOM 777 N N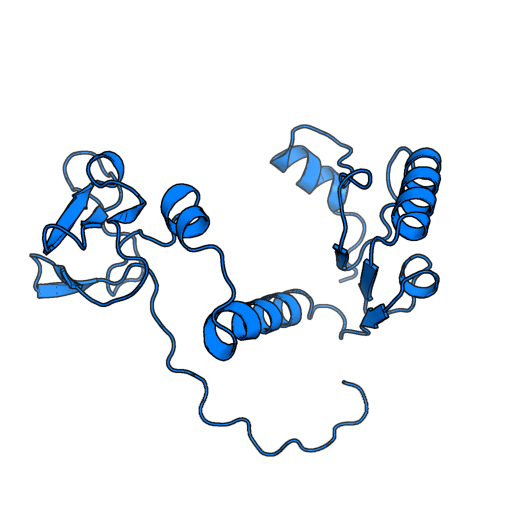 . LEU A 1 104 ? -9.230 -3.876 -8.053 1.00 95.00 104 LEU A N 1
ATOM 778 C CA . LEU A 1 104 ? -9.377 -2.566 -7.415 1.00 95.00 104 LEU A CA 1
ATOM 779 C C . LEU A 1 104 ? -8.020 -2.032 -6.952 1.00 95.00 104 LEU A C 1
ATOM 781 O O . LEU A 1 104 ? -7.614 -2.226 -5.805 1.00 95.00 104 LEU A O 1
ATOM 785 N N . TYR A 1 105 ? -7.320 -1.349 -7.852 1.00 93.25 105 TYR A N 1
ATOM 786 C CA . TYR A 1 105 ? -6.058 -0.670 -7.566 1.00 93.25 105 TYR A CA 1
ATOM 787 C C . TYR A 1 105 ? -5.851 0.531 -8.494 1.00 93.25 105 TYR A C 1
ATOM 789 O O . TYR A 1 105 ? -6.374 0.583 -9.607 1.00 93.25 105 TYR A O 1
ATOM 797 N N . ASP A 1 106 ? -5.081 1.510 -8.025 1.00 95.62 106 ASP A N 1
ATOM 798 C CA . ASP A 1 106 ? -4.802 2.746 -8.756 1.00 95.62 106 ASP A CA 1
ATOM 799 C C . ASP A 1 106 ? -3.655 2.534 -9.758 1.00 95.62 106 ASP A C 1
ATOM 801 O O . ASP A 1 106 ? -2.473 2.598 -9.413 1.00 95.62 106 ASP A O 1
ATOM 805 N N . ILE A 1 107 ? -4.011 2.226 -11.008 1.00 93.94 107 ILE A N 1
ATOM 806 C CA . ILE A 1 107 ? -3.044 1.980 -12.086 1.00 93.94 107 ILE A CA 1
ATOM 807 C C . ILE A 1 107 ? -2.143 3.201 -12.342 1.00 93.94 107 ILE A C 1
ATOM 809 O O . ILE A 1 107 ? -0.925 3.001 -12.368 1.00 93.94 107 ILE A O 1
ATOM 813 N N . PRO A 1 108 ? -2.665 4.434 -12.528 1.00 95.69 108 PRO A N 1
ATOM 814 C CA . PRO A 1 108 ? -1.820 5.619 -12.681 1.00 95.69 108 PRO A CA 1
ATOM 815 C C . PRO A 1 108 ? -0.800 5.772 -11.552 1.00 95.69 108 PRO A C 1
ATOM 817 O O . PRO A 1 108 ? 0.390 5.949 -11.821 1.00 95.69 108 PRO A O 1
ATOM 820 N N . TYR A 1 109 ? -1.237 5.616 -10.299 1.00 95.88 109 TYR A N 1
ATOM 821 C CA . TYR A 1 109 ? -0.345 5.723 -9.150 1.00 95.88 109 TYR A CA 1
ATOM 822 C C . TYR A 1 109 ? 0.756 4.660 -9.180 1.00 95.88 109 TYR A C 1
ATOM 824 O O . TYR A 1 109 ? 1.933 4.983 -9.006 1.00 95.88 109 TYR A O 1
ATOM 832 N N . LEU A 1 110 ? 0.398 3.397 -9.441 1.00 94.62 110 LEU A N 1
ATOM 833 C CA . LEU A 1 110 ? 1.373 2.308 -9.529 1.00 94.62 110 LEU A CA 1
ATOM 834 C C . LEU A 1 110 ? 2.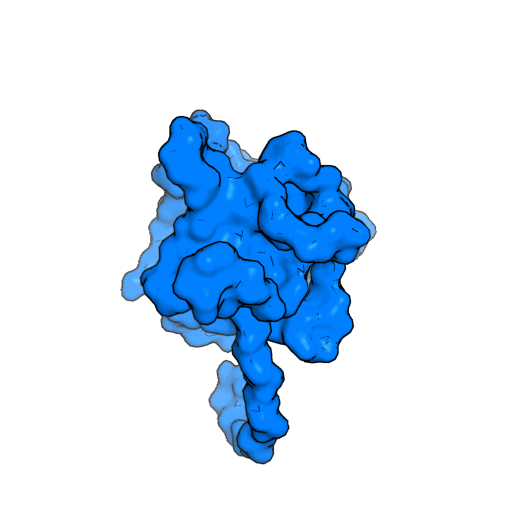407 2.557 -10.626 1.00 94.62 110 LEU A C 1
ATOM 836 O O . LEU A 1 110 ? 3.597 2.337 -10.399 1.00 94.62 110 LEU A O 1
ATOM 840 N N . LYS A 1 111 ? 1.975 3.030 -11.795 1.00 94.44 111 LYS A N 1
ATOM 841 C CA . LYS A 1 111 ? 2.880 3.303 -12.913 1.00 94.44 111 LYS A CA 1
ATOM 842 C C . LYS A 1 111 ? 3.830 4.472 -12.645 1.00 94.44 111 LYS A C 1
ATOM 844 O O . LYS A 1 111 ? 4.961 4.440 -13.119 1.00 94.44 111 LYS A O 1
ATOM 849 N N . GLN A 1 112 ? 3.380 5.483 -11.903 1.00 95.00 112 GLN A N 1
ATOM 850 C CA . GLN A 1 112 ? 4.123 6.727 -11.700 1.00 95.00 112 GLN A CA 1
ATOM 851 C C . GLN A 1 112 ? 5.015 6.724 -10.453 1.00 95.00 112 GLN A C 1
ATOM 853 O O . GLN A 1 112 ? 6.123 7.252 -10.490 1.00 95.00 112 GLN A O 1
ATOM 858 N N . TYR A 1 113 ? 4.534 6.167 -9.342 1.00 95.06 113 TYR A N 1
ATOM 859 C CA . TYR A 1 113 ? 5.165 6.331 -8.026 1.00 95.06 113 TYR A CA 1
ATOM 860 C C . TYR A 1 113 ? 5.746 5.037 -7.458 1.00 95.06 113 TYR A C 1
ATOM 862 O O . TYR A 1 113 ? 6.248 5.026 -6.334 1.00 95.06 113 TYR A O 1
ATOM 870 N N . THR A 1 114 ? 5.685 3.937 -8.211 1.00 94.44 114 THR A N 1
ATOM 871 C CA . THR A 1 114 ? 6.224 2.646 -7.776 1.00 94.44 114 THR A CA 1
ATOM 872 C C . THR A 1 114 ? 7.136 2.037 -8.833 1.00 94.44 114 THR A C 1
ATOM 874 O O . THR A 1 114 ? 7.182 2.463 -9.981 1.00 94.44 114 THR A O 1
ATOM 877 N N . ASN A 1 115 ? 7.851 0.988 -8.445 1.00 94.06 115 ASN A N 1
ATOM 878 C CA . ASN A 1 115 ? 8.671 0.172 -9.334 1.00 94.06 115 ASN A CA 1
ATOM 879 C C . ASN A 1 115 ? 7.868 -0.904 -10.092 1.00 94.06 115 ASN A C 1
ATOM 881 O O . ASN A 1 115 ? 8.474 -1.798 -10.680 1.00 94.06 115 ASN A O 1
ATOM 885 N N . GLY A 1 116 ? 6.530 -0.865 -10.067 1.00 92.75 116 GLY A N 1
ATOM 886 C CA . GLY A 1 116 ? 5.680 -1.902 -10.665 1.00 92.75 116 GLY A CA 1
ATOM 887 C C . GLY A 1 116 ? 5.858 -2.084 -12.178 1.00 92.75 116 GLY A C 1
ATOM 888 O O . GLY A 1 116 ? 5.539 -3.143 -12.708 1.00 92.75 116 GLY A O 1
ATOM 889 N N . THR A 1 117 ? 6.389 -1.078 -12.877 1.00 94.62 117 THR A N 1
ATOM 890 C CA . THR A 1 117 ? 6.634 -1.092 -14.331 1.00 94.62 117 THR A CA 1
ATOM 891 C C . THR A 1 117 ? 8.031 -1.592 -14.716 1.00 94.62 117 THR A C 1
ATOM 893 O O . THR A 1 117 ? 8.328 -1.749 -15.903 1.00 94.62 117 THR A O 1
ATOM 896 N N . TYR A 1 118 ? 8.909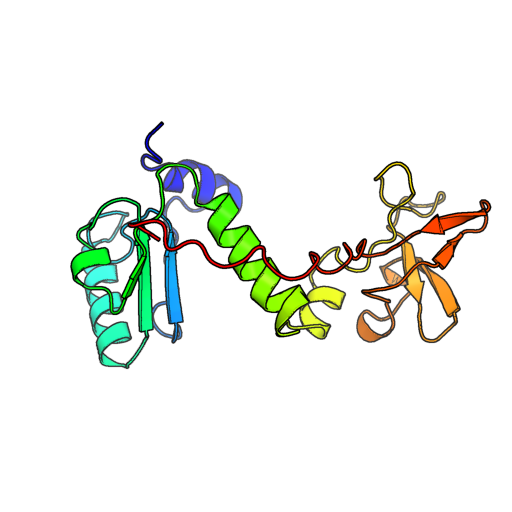 -1.857 -13.742 1.00 95.00 118 TYR A N 1
ATOM 897 C CA . TYR A 1 118 ? 10.303 -2.214 -14.010 1.00 95.00 118 TYR A CA 1
ATOM 898 C C . TYR A 1 118 ? 10.400 -3.628 -14.561 1.00 95.00 118 TYR A C 1
ATOM 900 O O . TYR A 1 118 ? 10.014 -4.586 -13.900 1.00 95.00 118 TYR A O 1
ATOM 908 N N . LEU A 1 119 ? 11.012 -3.787 -15.731 1.00 93.94 119 LEU A N 1
ATOM 909 C CA . LEU A 1 119 ? 11.224 -5.102 -16.319 1.00 93.94 119 LEU A CA 1
ATOM 910 C C . LEU A 1 119 ? 12.161 -5.945 -15.451 1.00 93.94 119 LEU A C 1
ATOM 912 O O . LEU A 1 119 ? 13.273 -5.537 -15.113 1.00 93.94 119 LEU A O 1
ATOM 916 N N . VAL A 1 120 ? 11.732 -7.164 -15.139 1.00 92.69 120 VAL A N 1
ATOM 917 C CA . VAL A 1 120 ? 12.501 -8.154 -14.383 1.00 92.69 120 VAL A CA 1
ATOM 918 C C . VAL A 1 120 ? 12.964 -9.261 -15.328 1.00 92.69 120 VAL A C 1
ATOM 920 O O . VAL A 1 120 ? 12.194 -9.773 -16.145 1.00 92.69 120 VAL A O 1
ATOM 923 N N . ARG A 1 121 ? 14.245 -9.626 -15.239 1.00 90.12 121 ARG A N 1
ATOM 924 C CA . ARG A 1 121 ? 14.832 -10.767 -15.955 1.00 90.12 121 ARG A CA 1
ATOM 925 C C . ARG A 1 121 ? 14.428 -12.096 -15.299 1.00 90.12 121 ARG A C 1
ATOM 927 O O . ARG A 1 121 ? 14.099 -12.112 -14.116 1.00 90.12 121 ARG A O 1
ATOM 934 N N . PRO A 1 122 ? 14.545 -13.235 -16.005 1.00 86.88 122 PRO A N 1
ATOM 935 C CA . PRO A 1 122 ? 14.270 -14.552 -15.421 1.00 86.88 122 PRO A CA 1
ATOM 936 C C . PRO A 1 122 ? 15.101 -14.901 -14.172 1.00 86.88 122 PRO A C 1
ATOM 938 O O . PRO A 1 122 ? 14.692 -15.752 -13.391 1.00 86.88 122 PRO A O 1
ATOM 941 N N . ASP A 1 123 ? 16.247 -14.244 -13.957 1.00 87.94 123 ASP A N 1
ATOM 942 C CA . ASP A 1 123 ? 17.084 -14.397 -12.756 1.00 87.94 123 ASP A CA 1
ATOM 943 C C . ASP A 1 123 ? 16.570 -13.604 -11.533 1.00 87.94 123 ASP A C 1
ATOM 945 O O . ASP A 1 123 ? 17.207 -13.607 -10.479 1.00 87.94 123 ASP A O 1
ATOM 949 N N . GLY A 1 124 ? 15.434 -12.911 -11.667 1.00 87.06 124 GLY A N 1
ATOM 950 C CA . GLY A 1 124 ? 14.806 -12.116 -10.611 1.00 87.06 124 GLY A CA 1
ATOM 951 C C . GLY A 1 124 ? 15.394 -10.715 -10.435 1.00 87.06 124 GLY A C 1
ATOM 952 O O . GLY A 1 124 ? 14.981 -9.994 -9.528 1.00 87.06 124 GLY A O 1
ATOM 953 N N . ARG A 1 125 ? 16.349 -10.296 -11.275 1.00 90.31 125 ARG A N 1
ATOM 954 C CA . ARG A 1 125 ? 16.952 -8.957 -11.196 1.00 90.31 125 ARG A CA 1
ATOM 955 C C . ARG A 1 125 ? 16.302 -8.001 -12.184 1.00 90.31 125 ARG A C 1
ATOM 957 O O . ARG A 1 125 ? 15.989 -8.385 -13.310 1.00 90.31 125 ARG A O 1
ATOM 964 N N . TYR A 1 126 ? 16.210 -6.725 -11.809 1.00 92.56 126 TYR A N 1
ATOM 965 C CA . TYR A 1 126 ? 15.800 -5.680 -12.746 1.00 92.56 126 TYR A CA 1
ATOM 966 C C . TYR A 1 126 ? 16.692 -5.677 -13.988 1.00 92.56 126 TYR A C 1
ATOM 968 O O . TYR A 1 126 ? 17.921 -5.833 -13.908 1.00 92.56 126 TYR A O 1
ATOM 976 N N . LEU A 1 127 ? 16.046 -5.512 -15.133 1.00 91.56 127 LEU A N 1
ATOM 977 C CA . LEU A 1 127 ? 16.685 -5.196 -16.389 1.00 91.56 127 LEU A CA 1
ATOM 978 C C . LEU A 1 127 ? 17.029 -3.706 -16.368 1.00 91.56 127 LEU A C 1
ATOM 980 O O . LEU A 1 127 ? 16.181 -2.864 -16.082 1.00 91.56 127 LEU A O 1
ATOM 984 N N . ARG A 1 128 ? 18.294 -3.395 -16.626 1.00 92.19 128 ARG A N 1
ATOM 985 C CA . ARG A 1 128 ? 18.832 -2.036 -16.586 1.00 92.19 128 ARG A CA 1
ATOM 986 C C . ARG A 1 128 ? 19.576 -1.752 -17.879 1.00 92.19 128 ARG A C 1
ATOM 988 O O . ARG A 1 128 ? 20.148 -2.681 -18.456 1.00 92.19 128 ARG A O 1
ATOM 995 N N . ASP A 1 129 ? 19.564 -0.501 -18.317 1.00 90.44 129 ASP A N 1
ATOM 996 C CA . ASP A 1 129 ? 20.387 -0.065 -19.440 1.00 90.44 129 ASP A CA 1
ATOM 997 C C . ASP A 1 129 ? 21.876 -0.226 -19.061 1.00 90.44 129 ASP A C 1
ATOM 999 O O . ASP A 1 129 ? 22.294 0.241 -17.999 1.00 90.44 129 ASP A O 1
ATOM 1003 N N . PRO A 1 130 ? 22.697 -0.917 -19.874 1.00 88.19 130 PRO A N 1
ATOM 1004 C CA . PRO A 1 130 ? 24.121 -1.086 -19.597 1.00 88.19 130 PRO A CA 1
ATOM 1005 C C . PRO A 1 130 ? 24.930 0.216 -19.548 1.00 88.19 130 PRO A C 1
ATOM 1007 O O . PRO A 1 130 ? 26.039 0.201 -19.016 1.00 88.19 130 PRO A O 1
ATOM 1010 N N . LYS A 1 131 ? 24.436 1.308 -20.143 1.00 89.81 131 LYS A N 1
ATOM 1011 C CA . LYS A 1 131 ? 25.180 2.570 -20.257 1.00 89.81 131 LYS A CA 1
ATOM 1012 C C . LYS A 1 131 ? 25.167 3.380 -18.965 1.00 89.81 131 LYS A C 1
ATOM 1014 O O . LYS A 1 131 ? 26.206 3.904 -18.578 1.00 89.81 131 LYS A O 1
ATOM 1019 N N . ASP A 1 132 ? 24.008 3.490 -18.325 1.00 91.44 132 ASP A N 1
ATOM 1020 C CA . ASP A 1 132 ? 23.779 4.363 -17.165 1.00 91.44 132 ASP A CA 1
ATOM 1021 C C . ASP A 1 132 ? 23.180 3.621 -15.953 1.00 91.44 132 ASP A C 1
ATOM 1023 O O . ASP A 1 132 ? 23.141 4.158 -14.847 1.00 91.44 132 ASP A O 1
ATOM 1027 N N . GLY A 1 133 ? 22.761 2.364 -16.122 1.00 91.44 133 GLY A N 1
ATOM 1028 C CA . GLY A 1 133 ? 22.148 1.560 -15.072 1.00 91.44 133 GLY A CA 1
ATOM 1029 C C . GLY A 1 133 ? 20.671 1.873 -14.819 1.00 91.44 133 GLY A C 1
ATOM 1030 O O . GLY A 1 133 ? 20.105 1.319 -13.868 1.00 91.44 133 GLY A O 1
ATOM 1031 N N . THR A 1 134 ? 20.027 2.707 -15.636 1.00 93.50 134 THR A N 1
ATOM 1032 C CA . THR A 1 134 ? 18.615 3.079 -15.479 1.00 93.50 134 THR A CA 1
ATOM 1033 C C . THR A 1 134 ? 17.712 1.848 -15.643 1.00 93.50 134 THR A C 1
ATOM 1035 O O . THR A 1 134 ? 17.932 1.053 -16.562 1.00 93.50 134 THR A O 1
ATOM 1038 N N . PRO A 1 135 ? 16.713 1.616 -14.764 1.00 93.12 135 PRO A N 1
ATOM 1039 C CA . PRO A 1 135 ? 15.738 0.542 -14.953 1.00 93.12 135 PRO A CA 1
ATOM 1040 C C . PRO A 1 135 ? 15.019 0.669 -16.297 1.00 93.12 135 PRO A C 1
ATOM 1042 O O . PRO A 1 135 ? 14.608 1.762 -16.684 1.00 93.12 135 PRO A O 1
ATOM 1045 N N . LEU A 1 136 ? 14.857 -0.451 -17.000 1.00 94.25 136 LEU A N 1
ATOM 1046 C CA . LEU A 1 136 ? 14.091 -0.486 -18.241 1.00 94.25 136 LEU A CA 1
ATOM 1047 C C . LEU A 1 136 ? 12.622 -0.792 -17.957 1.00 94.25 136 LEU A C 1
ATOM 1049 O O . LEU A 1 136 ? 12.303 -1.662 -17.144 1.00 94.25 136 LEU A O 1
ATOM 1053 N N . VAL A 1 137 ? 11.744 -0.121 -18.692 1.00 94.81 137 VAL A N 1
ATOM 1054 C CA . VAL A 1 137 ? 10.299 -0.360 -18.722 1.00 94.81 137 VAL A CA 1
ATOM 1055 C C . VAL A 1 137 ? 9.875 -0.709 -20.147 1.00 94.81 137 VAL A C 1
ATOM 1057 O O . VAL A 1 137 ? 10.598 -0.431 -21.109 1.00 94.81 137 VAL A O 1
ATOM 1060 N N . TRP A 1 138 ? 8.720 -1.354 -20.302 1.00 95.00 138 TRP A N 1
ATOM 1061 C CA . TRP A 1 138 ? 8.158 -1.606 -21.628 1.00 95.00 138 TRP A CA 1
ATOM 1062 C C . TRP A 1 138 ? 7.208 -0.484 -22.025 1.00 95.00 138 TRP A C 1
ATOM 1064 O O . TRP A 1 138 ? 6.183 -0.294 -21.378 1.00 95.00 138 TRP A O 1
ATOM 1074 N N . ASP A 1 139 ? 7.538 0.227 -23.095 1.00 94.25 139 ASP A N 1
ATOM 1075 C CA . ASP A 1 139 ? 6.689 1.228 -23.727 1.00 94.25 139 ASP A CA 1
ATOM 1076 C C . ASP A 1 139 ? 5.627 0.512 -24.572 1.00 94.25 139 ASP A C 1
ATOM 1078 O O . ASP A 1 139 ? 5.919 -0.053 -25.634 1.00 94.25 139 ASP A O 1
ATOM 1082 N N . ALA A 1 140 ? 4.394 0.488 -24.067 1.00 92.06 140 ALA A N 1
ATOM 1083 C CA . ALA A 1 140 ? 3.275 -0.183 -24.713 1.00 92.06 140 ALA A CA 1
ATOM 1084 C C . ALA A 1 140 ? 2.796 0.548 -25.976 1.00 92.06 140 ALA A C 1
ATOM 1086 O O . ALA A 1 140 ? 2.241 -0.101 -26.862 1.00 92.06 140 ALA A O 1
ATOM 1087 N N . LEU A 1 141 ? 3.029 1.861 -26.074 1.00 92.56 141 LEU A N 1
ATOM 1088 C CA . LEU A 1 141 ? 2.639 2.670 -27.226 1.00 92.56 141 LEU A CA 1
ATOM 1089 C C . LEU A 1 141 ? 3.557 2.390 -28.421 1.00 92.56 141 LEU A C 1
ATOM 1091 O O . LEU A 1 141 ? 3.084 2.166 -29.534 1.00 92.56 141 LEU A O 1
ATOM 1095 N N . ASN A 1 142 ? 4.870 2.364 -28.180 1.00 91.25 142 ASN A N 1
ATOM 1096 C CA . ASN A 1 142 ? 5.877 2.168 -29.228 1.00 91.25 142 ASN A CA 1
ATOM 1097 C C . ASN A 1 142 ? 6.326 0.707 -29.391 1.00 91.25 142 ASN A C 1
ATOM 1099 O O . ASN A 1 142 ? 7.096 0.400 -30.303 1.00 91.25 142 ASN A O 1
ATOM 1103 N N . GLY A 1 143 ? 5.884 -0.197 -28.512 1.00 90.81 143 GLY A N 1
ATOM 1104 C CA . GLY A 1 143 ? 6.192 -1.626 -28.583 1.00 90.81 143 GLY A CA 1
ATOM 1105 C C . GLY A 1 143 ? 7.676 -1.945 -28.388 1.00 90.81 143 GLY A C 1
ATOM 1106 O O . GLY A 1 143 ? 8.212 -2.817 -29.076 1.00 90.81 143 GLY A O 1
ATOM 1107 N N . ARG A 1 144 ? 8.358 -1.235 -27.482 1.00 90.94 144 ARG A N 1
ATOM 1108 C CA . ARG A 1 144 ? 9.801 -1.399 -27.234 1.00 90.94 144 ARG A CA 1
ATOM 1109 C C . ARG A 1 144 ? 10.161 -1.206 -25.767 1.00 90.94 144 ARG A C 1
ATOM 1111 O O . ARG A 1 144 ? 9.451 -0.543 -25.024 1.00 90.94 144 ARG A O 1
ATOM 1118 N N . ALA A 1 145 ? 11.317 -1.717 -25.357 1.00 91.31 145 ALA A N 1
ATOM 1119 C CA . ALA A 1 145 ? 11.895 -1.333 -24.075 1.00 91.31 145 ALA A CA 1
ATOM 1120 C C . ALA A 1 145 ? 12.506 0.078 -24.162 1.00 91.31 145 ALA A C 1
ATOM 1122 O O . ALA A 1 145 ? 13.130 0.437 -25.169 1.00 91.31 145 ALA A O 1
ATOM 1123 N N . GLY A 1 146 ? 12.346 0.860 -23.099 1.00 91.12 146 GLY A N 1
ATOM 1124 C CA . GLY A 1 146 ? 12.956 2.177 -22.927 1.00 91.12 146 GLY A CA 1
ATOM 1125 C C . GLY A 1 146 ? 13.435 2.366 -21.491 1.00 91.12 146 GLY A C 1
ATOM 1126 O O . GLY A 1 146 ? 12.978 1.667 -20.587 1.00 91.12 146 GLY A O 1
ATOM 1127 N N . GLY A 1 147 ? 14.386 3.277 -21.281 1.00 91.69 147 GLY A N 1
ATOM 1128 C CA . GLY A 1 147 ? 14.747 3.703 -19.928 1.00 91.69 147 GLY A CA 1
ATOM 1129 C C . GLY A 1 147 ? 13.550 4.359 -19.242 1.00 91.69 147 GLY A C 1
ATOM 1130 O O . GLY A 1 147 ? 12.742 4.992 -19.920 1.00 91.69 147 GLY A O 1
ATOM 1131 N N . LEU A 1 148 ? 13.443 4.200 -17.922 1.00 91.06 148 LEU A N 1
ATOM 1132 C CA . LEU A 1 148 ? 12.341 4.734 -17.114 1.00 91.06 148 LEU A CA 1
ATOM 1133 C C . LEU A 1 148 ? 12.028 6.206 -17.422 1.00 91.06 148 LEU A C 1
ATOM 1135 O O . LEU A 1 148 ? 10.873 6.543 -17.639 1.00 91.06 148 LEU A O 1
ATOM 1139 N N . ASP A 1 149 ? 13.054 7.053 -17.512 1.00 91.69 149 ASP A N 1
ATOM 1140 C CA . ASP A 1 149 ? 12.891 8.499 -17.726 1.00 91.69 149 ASP A CA 1
ATOM 1141 C C . ASP A 1 149 ? 12.517 8.870 -19.172 1.00 91.69 149 ASP A C 1
ATOM 1143 O O . ASP A 1 149 ? 12.175 10.013 -19.461 1.00 91.69 149 ASP A O 1
ATOM 1147 N N . ALA A 1 150 ? 12.615 7.916 -20.102 1.00 92.06 150 ALA A N 1
ATOM 1148 C CA . ALA A 1 150 ? 12.345 8.118 -21.524 1.00 92.06 150 ALA A CA 1
ATOM 1149 C C . ALA A 1 150 ? 10.956 7.620 -21.953 1.00 92.06 150 ALA A C 1
ATOM 1151 O O . ALA A 1 150 ? 10.617 7.721 -23.134 1.00 92.06 150 ALA A O 1
ATOM 1152 N N . VAL A 1 151 ? 10.189 7.030 -21.034 1.00 92.25 151 VAL A N 1
ATOM 1153 C CA . VAL A 1 151 ? 8.855 6.483 -21.292 1.00 92.25 151 VAL A CA 1
ATOM 1154 C C . VAL A 1 151 ? 7.874 7.180 -20.364 1.00 92.25 151 VAL A C 1
ATOM 1156 O O . VAL A 1 151 ? 8.050 7.167 -19.148 1.00 92.25 151 VAL A O 1
ATOM 1159 N N . GLU A 1 152 ? 6.824 7.766 -20.935 1.00 94.88 152 GLU A N 1
ATOM 1160 C CA . GLU A 1 152 ? 5.762 8.373 -20.139 1.00 94.88 152 GLU A CA 1
ATOM 1161 C C . GLU A 1 152 ? 5.142 7.318 -19.209 1.00 94.88 152 GLU A C 1
ATOM 1163 O O . GLU A 1 152 ? 4.819 6.216 -19.671 1.00 94.88 152 GLU A O 1
ATOM 1168 N N . PRO A 1 153 ? 4.928 7.616 -17.911 1.00 93.25 153 PRO A N 1
ATOM 1169 C CA . PRO A 1 153 ? 4.464 6.617 -16.952 1.00 93.25 153 PRO A CA 1
ATOM 1170 C C . PRO A 1 153 ? 3.210 5.875 -17.411 1.00 93.25 153 PRO A C 1
ATOM 1172 O O . PRO A 1 153 ? 3.106 4.668 -17.226 1.00 93.25 153 PRO A O 1
ATOM 1175 N N . MET A 1 154 ? 2.274 6.564 -18.065 1.00 94.88 154 MET A N 1
ATOM 1176 C CA . MET A 1 154 ? 1.029 5.957 -18.537 1.00 94.88 154 MET A CA 1
ATOM 1177 C C . MET A 1 154 ? 1.217 4.957 -19.681 1.00 94.88 154 MET A C 1
ATOM 1179 O O . MET A 1 154 ? 0.440 3.998 -19.758 1.00 94.88 154 MET A O 1
ATOM 1183 N N . ASP A 1 155 ? 2.264 5.118 -20.487 1.00 95.00 155 ASP A N 1
ATOM 1184 C CA . ASP A 1 155 ? 2.598 4.225 -21.598 1.00 95.00 155 ASP A CA 1
ATOM 1185 C C . ASP A 1 155 ? 3.431 3.022 -21.138 1.00 95.00 155 ASP A C 1
ATOM 1187 O O . ASP A 1 155 ? 3.478 1.996 -21.820 1.00 95.00 155 ASP A O 1
ATOM 1191 N N . ALA A 1 156 ? 4.031 3.089 -19.946 1.00 95.00 156 ALA A N 1
ATOM 1192 C CA . ALA A 1 156 ? 4.745 1.965 -19.359 1.00 95.00 156 ALA A CA 1
ATOM 1193 C C . ALA A 1 156 ? 3.786 0.803 -19.028 1.00 95.00 156 ALA A C 1
ATOM 1195 O O . ALA A 1 156 ? 2.753 0.975 -18.368 1.00 95.00 156 ALA A O 1
ATOM 1196 N N . ALA A 1 157 ? 4.109 -0.408 -19.478 1.00 94.06 157 ALA A N 1
ATOM 1197 C CA . ALA A 1 157 ? 3.309 -1.594 -19.201 1.00 94.06 157 ALA A CA 1
ATOM 1198 C C . ALA A 1 157 ? 3.460 -2.037 -17.737 1.00 94.06 157 ALA A C 1
ATOM 1200 O O . ALA A 1 157 ? 4.570 -2.159 -17.224 1.00 94.06 157 ALA A O 1
ATOM 1201 N N . LEU A 1 158 ? 2.331 -2.317 -17.081 1.00 92.06 158 LEU A N 1
ATOM 1202 C CA . LEU A 1 158 ? 2.291 -2.879 -15.724 1.00 92.06 158 LEU A CA 1
ATOM 1203 C C . LEU A 1 158 ? 2.226 -4.416 -15.744 1.00 92.06 158 LEU A C 1
ATOM 1205 O O . LEU A 1 158 ? 2.747 -5.091 -14.864 1.00 92.06 158 LEU A O 1
ATOM 1209 N N . GLU A 1 159 ? 1.600 -4.970 -16.779 1.00 89.62 159 GLU A N 1
ATOM 1210 C CA . GLU A 1 159 ? 1.419 -6.405 -16.975 1.00 89.62 159 GLU A CA 1
ATOM 1211 C C . GLU A 1 159 ? 2.001 -6.830 -18.324 1.00 89.62 159 GLU A C 1
ATOM 1213 O O . GLU A 1 159 ? 2.141 -6.025 -19.246 1.00 89.62 159 GLU A O 1
ATOM 1218 N N . GLY A 1 160 ? 2.311 -8.119 -18.441 1.00 89.56 160 GLY A N 1
ATOM 1219 C CA . GLY A 1 160 ? 2.746 -8.735 -19.687 1.00 89.56 160 GLY A CA 1
ATOM 1220 C C . GLY A 1 160 ? 4.114 -9.395 -19.595 1.00 89.56 160 GLY A C 1
ATOM 1221 O O . GLY A 1 160 ? 4.768 -9.441 -18.554 1.00 89.56 160 GLY A O 1
ATOM 1222 N N . SER A 1 161 ? 4.515 -9.971 -20.717 1.00 89.56 161 SER A N 1
ATOM 1223 C CA . SER A 1 161 ? 5.779 -10.669 -20.896 1.00 89.56 161 SER A CA 1
ATOM 1224 C C . SER A 1 161 ? 6.327 -10.276 -22.253 1.00 89.56 161 SER A C 1
ATOM 1226 O O . SER A 1 161 ? 5.660 -10.462 -23.270 1.00 89.56 161 SER A O 1
ATOM 1228 N N . PHE A 1 162 ? 7.523 -9.704 -22.258 1.00 87.94 162 PHE A N 1
ATOM 1229 C CA . PHE A 1 162 ? 8.079 -9.031 -23.420 1.00 87.94 162 PHE A CA 1
ATOM 1230 C C . PHE A 1 162 ? 9.416 -9.655 -23.815 1.00 87.94 162 PHE A C 1
ATOM 1232 O O . PHE A 1 162 ? 10.230 -9.972 -22.941 1.00 87.94 162 PHE A O 1
ATOM 1239 N N . PRO A 1 163 ? 9.671 -9.848 -25.117 1.00 80.06 163 PRO A N 1
ATOM 1240 C CA . PRO A 1 163 ? 10.956 -10.341 -25.578 1.00 80.06 163 PRO A CA 1
ATOM 1241 C C . PRO A 1 163 ? 12.030 -9.264 -25.383 1.00 80.06 163 PRO A C 1
ATOM 1243 O O . PRO A 1 163 ? 11.881 -8.130 -25.833 1.00 80.06 163 PRO A O 1
ATOM 1246 N N . SER A 1 164 ? 13.141 -9.619 -24.739 1.00 69.12 164 SER A N 1
ATOM 1247 C CA . SER A 1 164 ? 14.345 -8.782 -24.724 1.00 69.12 164 SER A CA 1
ATOM 1248 C C . SER A 1 164 ? 15.303 -9.177 -25.852 1.00 69.12 164 SER A C 1
ATOM 1250 O O . SER A 1 164 ? 15.297 -10.316 -26.329 1.00 69.12 164 SER A O 1
ATOM 1252 N N . SER A 1 165 ? 16.194 -8.256 -26.237 1.00 61.03 165 SER A N 1
ATOM 1253 C CA . SER A 1 165 ? 17.248 -8.463 -27.248 1.00 61.03 165 SER A CA 1
ATOM 1254 C C . SER A 1 165 ? 18.140 -9.690 -26.988 1.00 61.03 165 SER A C 1
ATOM 1256 O O . SER A 1 165 ? 18.775 -10.199 -27.907 1.00 61.03 165 SER A O 1
ATOM 1258 N N . SER A 1 166 ? 18.145 -10.210 -25.755 1.00 53.38 166 SER A N 1
ATOM 1259 C CA . SER A 1 166 ? 18.875 -11.412 -25.333 1.00 53.38 166 SER A CA 1
ATOM 1260 C C . SER A 1 166 ? 18.095 -12.735 -25.461 1.00 53.38 166 SER A C 1
ATOM 1262 O O . SER A 1 166 ? 18.526 -13.737 -24.898 1.00 53.38 166 SER A O 1
ATOM 1264 N N . LYS A 1 167 ? 16.957 -12.770 -26.179 1.00 53.34 167 LYS A N 1
ATOM 1265 C CA . LYS A 1 167 ? 16.003 -13.909 -26.261 1.00 53.34 167 LYS A CA 1
ATOM 1266 C C . LYS A 1 167 ? 15.298 -14.275 -24.944 1.00 53.34 167 LYS A C 1
ATOM 1268 O O . LYS A 1 167 ? 14.515 -15.220 -24.921 1.00 53.34 167 LYS A O 1
ATOM 1273 N N . ASN A 1 168 ? 15.522 -13.526 -23.868 1.00 59.56 168 ASN A N 1
ATOM 1274 C CA . ASN A 1 168 ? 14.870 -13.761 -22.582 1.00 59.56 168 ASN A CA 1
ATOM 1275 C C . ASN A 1 168 ? 13.570 -12.960 -22.467 1.00 59.56 168 ASN A C 1
ATOM 1277 O O . ASN A 1 168 ? 13.535 -11.788 -22.848 1.00 59.56 168 ASN A O 1
ATOM 1281 N N . ILE A 1 169 ? 12.531 -13.593 -21.919 1.00 68.88 169 ILE A N 1
ATOM 1282 C CA . ILE A 1 169 ? 11.249 -12.959 -21.594 1.00 68.88 169 ILE A CA 1
ATOM 1283 C C . ILE A 1 169 ? 11.421 -12.142 -20.308 1.00 68.88 169 ILE A C 1
ATOM 1285 O O . ILE A 1 169 ? 11.914 -12.664 -19.307 1.00 68.88 169 ILE A O 1
ATOM 1289 N N . CYS A 1 170 ? 11.013 -10.877 -20.335 1.00 75.06 170 CYS A N 1
ATOM 1290 C CA . CYS A 1 170 ? 11.002 -9.989 -19.175 1.00 75.06 170 CYS A CA 1
ATOM 1291 C C . CYS A 1 170 ? 9.573 -9.549 -18.850 1.00 75.06 170 CYS A C 1
ATOM 1293 O O . CYS A 1 170 ? 8.767 -9.360 -19.759 1.00 75.06 170 CYS A O 1
ATOM 1295 N N . ALA A 1 171 ? 9.266 -9.362 -17.568 1.00 77.69 171 ALA A N 1
ATOM 1296 C CA . ALA A 1 171 ? 7.940 -8.946 -17.109 1.00 77.69 171 ALA A CA 1
ATOM 1297 C C . ALA A 1 171 ? 8.060 -7.808 -16.079 1.00 77.69 171 ALA A C 1
ATOM 1299 O O . ALA A 1 171 ? 8.967 -7.878 -15.249 1.00 77.69 171 ALA A O 1
ATOM 1300 N N . PRO A 1 172 ? 7.182 -6.788 -16.109 1.00 66.75 172 PRO A N 1
ATOM 1301 C CA . PRO A 1 172 ? 7.156 -5.723 -15.103 1.00 66.75 172 PRO A CA 1
ATOM 1302 C C . PRO A 1 172 ? 6.732 -6.253 -13.725 1.00 66.75 172 PRO A C 1
ATOM 1304 O O . PRO A 1 172 ? 7.427 -6.104 -12.723 1.00 66.75 172 PRO A O 1
ATOM 1307 N N . MET A 1 173 ? 5.627 -7.002 -13.716 1.00 61.53 173 MET A N 1
ATOM 1308 C CA . MET A 1 173 ? 5.140 -7.771 -12.581 1.00 61.53 173 MET A CA 1
ATOM 1309 C C . MET A 1 173 ? 4.791 -9.187 -13.065 1.00 61.53 173 MET A C 1
ATOM 1311 O O . MET A 1 173 ? 4.008 -9.341 -14.006 1.00 61.53 173 MET A O 1
ATOM 1315 N N . PRO A 1 174 ? 5.349 -10.253 -12.468 1.00 54.41 174 PRO A N 1
ATOM 1316 C CA . PRO A 1 174 ? 4.952 -11.607 -12.820 1.00 54.41 174 PRO A CA 1
ATOM 1317 C C . PRO A 1 174 ? 3.535 -11.866 -12.296 1.00 54.41 174 PRO A C 1
ATOM 1319 O O . PRO A 1 174 ? 3.320 -11.956 -11.086 1.00 54.41 174 PRO A O 1
ATOM 1322 N N . ARG A 1 175 ? 2.557 -12.022 -13.195 1.00 47.09 175 ARG A N 1
ATOM 1323 C CA . ARG A 1 175 ? 1.225 -12.514 -12.819 1.00 47.09 175 ARG A CA 1
ATOM 1324 C C . ARG A 1 175 ? 1.397 -13.948 -12.317 1.00 47.09 175 ARG A C 1
ATOM 1326 O O . ARG A 1 175 ? 1.789 -14.830 -13.080 1.00 47.09 175 ARG A O 1
ATOM 1333 N N . ARG A 1 176 ? 1.120 -14.203 -11.036 1.00 49.81 176 ARG A N 1
ATOM 1334 C CA . ARG A 1 176 ? 0.797 -15.574 -10.624 1.00 49.81 176 ARG A CA 1
ATOM 1335 C C . ARG A 1 176 ? -0.561 -15.895 -11.239 1.00 49.81 176 ARG A C 1
ATOM 1337 O O . ARG A 1 176 ? -1.465 -15.065 -11.170 1.00 49.81 176 ARG A O 1
ATOM 1344 N N . GLU A 1 177 ? -0.695 -17.061 -11.867 1.00 43.81 177 GLU A N 1
ATOM 1345 C CA . GLU A 1 177 ? -2.013 -17.563 -12.260 1.00 43.81 177 GLU A CA 1
ATOM 1346 C C . GLU A 1 177 ? -2.958 -17.477 -11.051 1.00 43.81 177 GLU A C 1
ATOM 1348 O O . GLU A 1 177 ? -2.510 -17.718 -9.920 1.00 43.81 177 GLU A O 1
ATOM 1353 N N . PRO A 1 178 ? -4.239 -17.116 -11.254 1.00 41.00 178 PRO A N 1
ATOM 1354 C CA . PRO A 1 178 ? -5.193 -17.116 -10.159 1.00 41.00 178 PRO A CA 1
ATOM 1355 C C . PRO A 1 178 ? -5.165 -18.499 -9.494 1.00 41.00 178 PRO A C 1
ATOM 1357 O O . PRO A 1 178 ? -5.088 -19.512 -10.202 1.00 41.00 178 PRO A O 1
ATOM 1360 N N . PRO A 1 179 ? -5.188 -18.582 -8.152 1.00 40.84 179 PRO A N 1
ATOM 1361 C CA . PRO A 1 179 ? -5.257 -19.873 -7.491 1.00 40.84 179 PRO A CA 1
ATOM 1362 C C . PRO A 1 179 ? -6.457 -20.636 -8.057 1.00 40.84 179 PRO A C 1
ATOM 1364 O O . PRO A 1 179 ? -7.559 -20.091 -8.153 1.00 40.84 179 PRO A O 1
ATOM 1367 N N . ARG A 1 180 ? -6.239 -21.898 -8.459 1.00 40.66 180 ARG A N 1
ATOM 1368 C CA . ARG A 1 180 ? -7.341 -22.809 -8.800 1.00 40.66 180 ARG A CA 1
ATOM 1369 C C . ARG A 1 180 ? -8.378 -22.713 -7.684 1.00 40.66 180 ARG A C 1
ATOM 1371 O O . ARG A 1 180 ? -7.987 -22.681 -6.518 1.00 40.66 180 ARG A O 1
ATOM 1378 N N . SER A 1 181 ? -9.650 -22.627 -8.083 1.00 38.09 181 SER A N 1
ATOM 1379 C CA . SER A 1 181 ? -10.847 -22.511 -7.238 1.00 38.09 181 SER A CA 1
ATOM 1380 C C . SER A 1 181 ? -10.613 -22.968 -5.793 1.00 38.09 181 SER A C 1
ATOM 1382 O O . SER A 1 181 ? -10.124 -24.090 -5.609 1.00 38.09 181 SER A O 1
ATOM 1384 N N . PRO A 1 182 ? -10.974 -22.151 -4.785 1.00 39.22 182 PRO A N 1
ATOM 1385 C CA . PRO A 1 182 ? -10.644 -22.439 -3.398 1.00 39.22 182 PRO A CA 1
ATOM 1386 C C . PRO A 1 182 ? -11.090 -23.862 -3.031 1.00 39.22 182 PRO A C 1
ATOM 1388 O O . PRO A 1 182 ? -12.210 -24.250 -3.382 1.00 39.22 182 PRO A O 1
ATOM 1391 N N . PRO A 1 183 ? -10.248 -24.661 -2.345 1.00 39.47 183 PRO A N 1
ATOM 1392 C CA . PRO A 1 183 ? -10.692 -25.945 -1.826 1.00 39.47 183 PRO A CA 1
ATOM 1393 C C . PRO A 1 183 ? -11.938 -25.709 -0.968 1.00 39.47 183 PRO A C 1
ATOM 1395 O O . PRO A 1 183 ? -11.992 -24.741 -0.205 1.00 39.47 183 PRO A O 1
ATOM 1398 N N . SER A 1 184 ? -12.949 -26.569 -1.135 1.00 36.91 184 SER A N 1
ATOM 1399 C CA . SER A 1 184 ? -14.244 -26.491 -0.452 1.00 36.91 184 SER A CA 1
ATOM 1400 C C . SER A 1 184 ? -14.071 -26.027 0.995 1.00 36.91 184 SER A C 1
ATOM 1402 O O . SER A 1 184 ? -13.350 -26.672 1.760 1.00 36.91 184 SER A O 1
ATOM 1404 N N . ARG A 1 185 ? -14.710 -24.905 1.346 1.00 40.34 185 ARG A N 1
ATOM 1405 C CA . ARG A 1 185 ? -14.658 -24.252 2.660 1.00 40.34 185 ARG A CA 1
ATOM 1406 C C . ARG A 1 185 ? -15.067 -25.241 3.761 1.00 40.34 185 ARG A C 1
ATOM 1408 O O . ARG A 1 185 ? -16.232 -25.309 4.142 1.00 40.34 185 ARG A O 1
ATOM 1415 N N . GLN A 1 186 ? -14.120 -26.015 4.289 1.00 39.81 186 GLN A N 1
ATOM 1416 C CA . GLN A 1 186 ? -14.299 -26.692 5.567 1.00 39.81 186 GLN A CA 1
ATOM 1417 C C . GLN A 1 186 ? -14.357 -25.592 6.621 1.00 39.81 186 GLN A C 1
ATOM 1419 O O . GLN A 1 186 ? -13.365 -24.901 6.849 1.00 39.81 186 GLN A O 1
ATOM 1424 N N . LYS A 1 187 ? -15.534 -25.406 7.231 1.00 37.78 187 LYS A N 1
ATOM 1425 C CA . LYS A 1 187 ? -15.713 -24.572 8.422 1.00 37.78 187 LYS A CA 1
ATOM 1426 C C . LYS A 1 187 ? -14.692 -25.017 9.472 1.00 37.78 187 LYS A C 1
ATOM 1428 O O . LYS A 1 187 ? -14.897 -26.029 10.136 1.00 37.78 187 LYS A O 1
ATOM 1433 N N . ARG A 1 188 ? -13.590 -24.282 9.614 1.00 38.81 188 ARG A N 1
ATOM 1434 C CA . ARG A 1 188 ? -12.747 -24.369 10.804 1.00 38.81 188 ARG A CA 1
ATOM 1435 C C . ARG A 1 188 ? -13.312 -23.368 11.808 1.00 38.81 188 ARG A C 1
ATOM 1437 O O . ARG A 1 188 ? -13.564 -22.228 11.426 1.00 38.81 188 ARG A O 1
ATOM 1444 N N . PRO A 1 189 ? -13.571 -23.767 13.060 1.00 31.83 189 PRO A N 1
ATOM 1445 C CA . PRO A 1 189 ? -13.967 -22.810 14.074 1.00 31.83 189 PRO A CA 1
ATOM 1446 C C . PRO A 1 189 ? -12.770 -21.889 14.341 1.00 31.83 189 PRO A C 1
ATOM 1448 O O . PRO A 1 189 ? -11.735 -22.352 14.818 1.00 31.83 189 PRO A O 1
ATOM 1451 N N . GLY A 1 190 ? -12.904 -20.605 13.995 1.00 48.06 190 GLY A N 1
ATOM 1452 C CA . GLY A 1 190 ? -12.017 -19.556 14.496 1.00 48.06 190 GLY A CA 1
ATOM 1453 C C . GLY A 1 190 ? -11.265 -18.674 13.498 1.00 48.06 190 GLY A C 1
ATOM 1454 O O . GLY A 1 190 ? -10.347 -18.034 13.984 1.00 48.06 190 GLY A O 1
ATOM 1455 N N . VAL A 1 191 ? -11.596 -18.659 12.194 1.00 36.66 191 VAL A N 1
ATOM 1456 C CA . VAL A 1 191 ? -11.544 -17.535 11.206 1.00 36.66 191 VAL A CA 1
ATOM 1457 C C . VAL A 1 191 ? -12.096 -18.063 9.876 1.00 36.66 191 VAL A C 1
ATOM 1459 O O . VAL A 1 191 ? -11.595 -19.114 9.412 1.00 36.66 191 VAL A O 1
#

pLDDT: mean 80.76, std 19.14, range [23.11, 97.19]

Foldseek 3Di:
DQPPDPCQVVVCVVPVDSFDADPLVPAQEDEAENDDFCDDDDDPNVVSVVSNVVSVVVRRAFEYEDLDCDPSNVVHPYYHNDDPPCSVVVVVVVVCCCVPVVNPDDLLCCLPPHLLQFWAFPVRDTDADPPPRATWFQQQVVRGIDGSVVHDSVRTDNADWHQDPVRTTITSDDDDDDPDDDDPDDDDPDD

Radius of gyration: 21.5 Å; chains: 1; bounding box: 43×42×54 Å

Secondary structure (DSSP, 8-state):
----STHHHHHHHHHS-S-----TTT-SEEEEES--TTTTSSTTHHHHHHHHHHHHHTT-EEEEE-SS--TTGGGSSEEE-PPTT-HHHHHHHHHHIIIIIS--S-HHHHHHHSSTTB-B-TTSSBPB-TTT-PBEEEETTTTEEEEGGGS-TTTB-SS--EE-TTS-EEBSS--PPPPSS-------TT-

Sequence (191 aa):
MQAVNGVHPVAFTLTGSNDVHPDLKFCNYLLIFGSSHGFVAQQNAMGLAREMAEARTRGMKLVVVDPVCSYAASKADEWIPIRPGTDTAFALSLMNVLVNELGLYDIPYLKQYTNGTYLVRPDGRYLRDPKDGTPLVWDALNGRAGGLDAVEPMDAALEGSFPSSSKNICAPMPRREPPRSPPSRQKRPGV